Protein AF-A0ABD6EGA9-F1 (afdb_monomer)

Foldseek 3Di:
DDPPDVVVVLVVVLVVLLVVLVVCLVPDPDLVSNLVSLVVQLVSCLVVLVVVSNVVSLVVNVPRPPRDVLVSQLSVCVSVLVLVSNLVSLVVVCVPDDPQVSLQSNLVSCVSVVNLVVSLCSLLPDDAAHDPSSLVSNLVSLVVPPPCSVVVNVVSCVVCVVRHPPPPPVVVPDPPD

Structure (mmCIF, N/CA/C/O backbone):
data_AF-A0ABD6EGA9-F1
#
_entry.id   AF-A0ABD6EGA9-F1
#
loop_
_atom_site.group_PDB
_atom_site.id
_atom_site.type_symbol
_atom_site.label_atom_id
_atom_site.label_alt_id
_atom_site.label_comp_id
_atom_site.label_asym_id
_atom_site.label_entity_id
_atom_site.label_seq_id
_atom_site.pdbx_PDB_ins_code
_atom_site.Cartn_x
_atom_site.Cartn_y
_atom_site.Cartn_z
_atom_site.occupancy
_atom_site.B_iso_or_equiv
_atom_site.auth_seq_id
_atom_site.auth_comp_id
_atom_site.auth_asym_id
_atom_site.auth_atom_id
_atom_site.pdbx_PDB_model_num
ATOM 1 N N . MET A 1 1 ? 28.209 -10.810 22.924 1.00 37.12 1 MET A N 1
ATOM 2 C CA . MET A 1 1 ? 27.156 -11.343 22.036 1.00 37.12 1 MET A CA 1
ATOM 3 C C . MET A 1 1 ? 26.888 -10.266 20.992 1.00 37.12 1 MET A C 1
ATOM 5 O O . MET A 1 1 ? 26.315 -9.242 21.327 1.00 37.12 1 MET A O 1
ATOM 9 N N . GLN A 1 2 ? 27.493 -10.400 19.807 1.00 34.25 2 GLN A N 1
ATOM 10 C CA . GLN A 1 2 ? 27.471 -9.387 18.744 1.00 34.25 2 GLN A CA 1
ATOM 11 C C . GLN A 1 2 ? 26.194 -9.537 17.911 1.00 34.25 2 GLN A C 1
ATOM 13 O O . GLN A 1 2 ? 25.988 -10.569 17.281 1.00 34.25 2 GLN A O 1
ATOM 18 N N . THR A 1 3 ? 25.359 -8.502 17.878 1.00 44.84 3 THR A N 1
ATOM 19 C CA . THR A 1 3 ? 24.273 -8.337 16.903 1.00 44.84 3 THR A CA 1
ATOM 20 C C . THR A 1 3 ? 24.702 -7.291 15.880 1.00 44.84 3 THR A C 1
ATOM 22 O O . THR A 1 3 ? 24.332 -6.126 15.981 1.00 44.84 3 THR A O 1
ATOM 25 N N . VAL A 1 4 ? 25.543 -7.681 14.923 1.00 45.59 4 VAL A N 1
ATOM 26 C CA . VAL A 1 4 ? 25.942 -6.829 13.790 1.00 45.59 4 VAL A CA 1
ATOM 27 C C . VAL A 1 4 ? 26.095 -7.736 12.573 1.00 45.59 4 VAL A C 1
ATOM 29 O O . VAL A 1 4 ? 27.196 -8.179 12.299 1.00 45.59 4 VAL A O 1
ATOM 32 N N . ASN A 1 5 ? 24.998 -8.112 11.907 1.00 49.84 5 ASN A N 1
ATOM 33 C CA . ASN A 1 5 ? 25.065 -8.826 10.615 1.00 49.84 5 ASN A CA 1
ATOM 34 C C . ASN A 1 5 ? 23.793 -8.717 9.745 1.00 49.84 5 ASN A C 1
ATOM 36 O O . A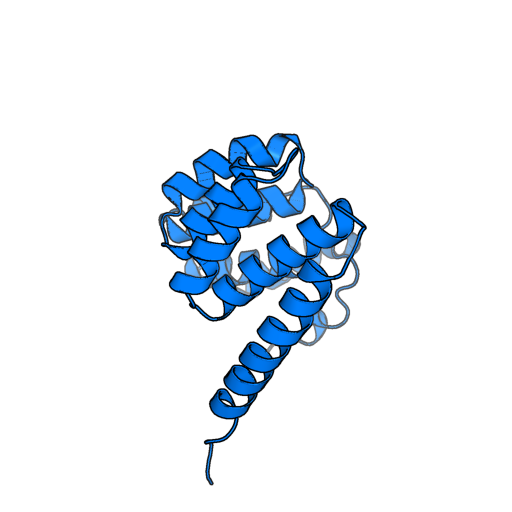SN A 1 5 ? 23.863 -9.038 8.566 1.00 49.84 5 ASN A O 1
ATOM 40 N N . GLY A 1 6 ? 22.656 -8.233 10.268 1.00 48.47 6 GLY A N 1
ATOM 41 C CA . GLY A 1 6 ? 21.411 -8.119 9.485 1.00 48.47 6 GLY A CA 1
ATOM 42 C C . GLY A 1 6 ? 21.472 -7.058 8.380 1.00 48.47 6 GLY A C 1
ATOM 43 O O . GLY A 1 6 ? 21.294 -7.371 7.209 1.00 48.47 6 GLY A O 1
ATOM 44 N N . GLY A 1 7 ? 21.832 -5.817 8.724 1.00 58.75 7 GLY A N 1
ATOM 45 C CA . GLY A 1 7 ? 21.810 -4.716 7.752 1.00 58.75 7 GLY A CA 1
ATOM 46 C C . GLY A 1 7 ? 22.793 -4.886 6.587 1.00 58.75 7 GLY A C 1
ATOM 47 O O . GLY A 1 7 ? 22.482 -4.529 5.458 1.00 58.75 7 GLY A O 1
ATOM 48 N N . HIS A 1 8 ? 23.972 -5.472 6.814 1.00 60.59 8 HIS A N 1
ATOM 49 C CA . HIS A 1 8 ? 24.976 -5.620 5.752 1.00 60.59 8 HIS A CA 1
ATOM 50 C C . HIS A 1 8 ? 24.558 -6.642 4.678 1.00 60.59 8 HIS A C 1
ATOM 52 O O . HIS A 1 8 ? 24.934 -6.496 3.512 1.00 60.59 8 HIS A O 1
ATOM 58 N N . LEU A 1 9 ? 23.776 -7.655 5.062 1.00 66.44 9 LEU A N 1
ATOM 59 C CA . LEU A 1 9 ? 23.248 -8.659 4.144 1.00 66.44 9 LEU A CA 1
ATOM 60 C C . LEU A 1 9 ? 22.100 -8.082 3.302 1.00 66.44 9 LEU A C 1
ATOM 62 O O . LEU A 1 9 ? 22.120 -8.212 2.082 1.00 66.44 9 LEU A O 1
ATOM 66 N N . GLU A 1 10 ? 21.183 -7.338 3.925 1.00 71.31 10 GLU A N 1
ATOM 67 C CA . GLU A 1 10 ? 20.044 -6.704 3.244 1.00 71.31 10 GLU A CA 1
ATOM 68 C C . GLU A 1 10 ? 20.488 -5.698 2.167 1.00 71.31 10 GLU A C 1
ATOM 70 O O . GLU A 1 10 ? 19.971 -5.706 1.049 1.00 71.31 10 GLU A O 1
ATOM 75 N N . TYR A 1 11 ? 21.505 -4.870 2.442 1.00 77.25 11 TYR A N 1
ATOM 76 C CA . TYR A 1 11 ? 22.047 -3.942 1.437 1.00 77.25 11 TYR A CA 1
ATOM 77 C C . TYR A 1 11 ? 22.744 -4.660 0.271 1.00 77.25 11 TYR A C 1
ATOM 79 O O . TYR A 1 11 ? 22.692 -4.187 -0.870 1.00 77.25 11 TYR A O 1
ATOM 87 N N . PHE A 1 12 ? 23.388 -5.799 0.538 1.00 83.75 12 PHE A N 1
ATOM 88 C CA . PHE A 1 12 ? 24.034 -6.610 -0.492 1.00 83.75 12 PHE A CA 1
ATOM 89 C C . PHE A 1 12 ? 23.007 -7.308 -1.397 1.00 83.75 12 PHE A C 1
ATOM 91 O O . PHE A 1 12 ? 23.123 -7.261 -2.627 1.00 83.75 12 PHE A O 1
ATOM 98 N N . GLU A 1 13 ? 21.977 -7.908 -0.803 1.00 88.12 13 GLU A N 1
ATOM 99 C CA . GLU A 1 13 ? 20.862 -8.532 -1.521 1.00 88.12 13 GLU A CA 1
ATOM 100 C C . GLU A 1 13 ? 20.077 -7.503 -2.337 1.00 88.12 13 GLU A C 1
ATOM 102 O O . GLU A 1 13 ? 19.744 -7.761 -3.499 1.00 88.12 13 GLU A O 1
ATOM 107 N N . TYR A 1 14 ? 19.862 -6.306 -1.782 1.00 91.44 14 TYR A N 1
ATOM 108 C CA . TYR A 1 14 ? 19.281 -5.173 -2.495 1.00 91.44 14 TYR A CA 1
ATOM 109 C C . TYR A 1 14 ? 20.099 -4.816 -3.737 1.00 91.44 14 TYR A C 1
ATOM 111 O O . TYR A 1 14 ? 19.573 -4.834 -4.851 1.00 91.44 14 TYR A O 1
ATOM 119 N N . GLY A 1 15 ? 21.396 -4.528 -3.576 1.00 91.06 15 GLY A N 1
ATOM 120 C CA . GLY A 1 15 ? 22.264 -4.153 -4.693 1.00 91.06 15 GLY A CA 1
ATOM 121 C C . GLY A 1 15 ? 22.288 -5.216 -5.793 1.00 91.06 15 GLY A C 1
ATOM 122 O O . GLY A 1 15 ? 22.133 -4.897 -6.975 1.00 91.06 15 GLY A O 1
ATOM 123 N N . THR A 1 16 ? 22.391 -6.485 -5.397 1.00 92.88 16 THR A N 1
ATOM 124 C CA . THR A 1 16 ? 22.378 -7.632 -6.313 1.00 92.88 16 THR A CA 1
ATOM 125 C C . THR A 1 16 ? 21.052 -7.736 -7.069 1.00 92.88 16 THR A C 1
ATOM 127 O O . THR A 1 16 ? 21.048 -7.833 -8.298 1.00 92.88 16 THR A O 1
ATOM 130 N N . SER A 1 17 ? 19.923 -7.638 -6.362 1.00 93.06 17 SER A N 1
ATOM 131 C CA . SER A 1 17 ? 18.582 -7.679 -6.958 1.00 93.06 17 SER A CA 1
ATOM 132 C C . SER A 1 17 ? 18.381 -6.558 -7.975 1.00 93.06 17 SER A C 1
ATOM 134 O O . SER A 1 17 ? 17.920 -6.808 -9.089 1.00 93.06 17 SER A O 1
ATOM 136 N N . MET A 1 18 ? 18.788 -5.331 -7.636 1.00 94.44 18 MET A N 1
ATOM 137 C CA . MET A 1 18 ? 18.668 -4.181 -8.535 1.00 94.44 18 MET A CA 1
ATOM 138 C C . MET A 1 18 ? 19.456 -4.381 -9.832 1.00 94.44 18 MET A C 1
ATOM 140 O O . MET A 1 18 ? 18.946 -4.081 -10.911 1.00 94.44 18 MET A O 1
ATOM 144 N N . ILE A 1 19 ? 20.677 -4.917 -9.748 1.00 95.06 19 ILE A N 1
ATOM 145 C CA . ILE A 1 19 ? 21.511 -5.189 -10.926 1.00 95.06 19 ILE A CA 1
ATOM 146 C C . ILE A 1 19 ? 20.877 -6.276 -11.797 1.00 95.06 19 ILE A C 1
ATOM 148 O O . ILE A 1 19 ? 20.744 -6.089 -13.009 1.00 95.06 19 ILE A O 1
ATOM 152 N N . ILE A 1 20 ? 20.476 -7.399 -11.195 1.00 95.62 20 ILE A N 1
ATOM 153 C CA . ILE A 1 20 ? 19.937 -8.550 -11.927 1.00 95.62 20 ILE A CA 1
ATOM 154 C C . ILE A 1 20 ? 18.630 -8.172 -12.623 1.00 95.62 20 ILE A C 1
ATOM 156 O O . ILE A 1 20 ? 18.527 -8.321 -13.841 1.00 95.62 20 ILE A O 1
ATOM 160 N N . TYR A 1 21 ? 17.651 -7.634 -11.893 1.00 96.00 21 TYR A N 1
ATOM 161 C CA . TYR A 1 21 ? 16.350 -7.309 -12.475 1.00 96.00 21 TYR A CA 1
ATOM 162 C C . TYR A 1 21 ? 16.441 -6.192 -13.512 1.00 96.00 21 TYR A C 1
ATOM 164 O O . TYR A 1 21 ? 15.782 -6.281 -14.548 1.00 96.00 21 TYR A O 1
ATOM 172 N N . ASN A 1 22 ? 17.295 -5.184 -13.303 1.00 94.81 22 ASN A N 1
ATOM 173 C CA . ASN A 1 22 ? 17.485 -4.144 -14.311 1.00 94.81 22 ASN A CA 1
ATOM 174 C C . ASN A 1 22 ? 18.144 -4.702 -15.577 1.00 94.81 22 ASN A C 1
ATOM 176 O O . ASN A 1 22 ? 17.712 -4.374 -16.678 1.00 94.81 22 ASN A O 1
ATOM 180 N N . ARG A 1 23 ? 19.127 -5.603 -15.447 1.00 95.56 23 ARG A N 1
ATOM 181 C CA . ARG A 1 23 ? 19.732 -6.277 -16.603 1.00 95.56 23 ARG A CA 1
ATOM 182 C C . ARG A 1 23 ? 18.723 -7.141 -17.358 1.00 95.56 23 ARG A C 1
ATOM 184 O O . ARG A 1 23 ? 18.735 -7.144 -18.581 1.00 95.56 23 ARG A O 1
ATOM 191 N N . ILE A 1 24 ? 17.841 -7.856 -16.660 1.00 95.56 24 ILE A N 1
ATOM 192 C CA . ILE A 1 24 ? 16.775 -8.633 -17.314 1.00 95.56 24 ILE A CA 1
ATOM 193 C C . ILE A 1 24 ? 15.806 -7.690 -18.042 1.00 95.56 24 ILE A C 1
ATOM 195 O O . ILE A 1 24 ? 15.416 -7.963 -19.177 1.00 95.56 24 ILE A O 1
ATOM 199 N N . ALA A 1 25 ? 15.458 -6.555 -17.431 1.00 92.75 25 ALA A N 1
ATOM 200 C CA . ALA A 1 25 ? 14.570 -5.569 -18.038 1.00 92.75 25 ALA A CA 1
ATOM 201 C C . ALA A 1 25 ? 15.156 -4.953 -19.323 1.00 92.75 25 ALA A C 1
ATOM 203 O O . ALA A 1 25 ? 14.404 -4.681 -20.257 1.00 92.75 25 ALA A O 1
ATOM 204 N N . THR A 1 26 ? 16.477 -4.757 -19.405 1.00 91.81 26 THR A N 1
ATOM 205 C CA . THR A 1 26 ? 17.115 -4.185 -20.604 1.00 91.81 26 THR A CA 1
ATOM 206 C C . THR A 1 26 ? 17.245 -5.173 -21.759 1.00 91.81 26 THR A C 1
ATOM 208 O O . THR A 1 26 ? 17.228 -4.747 -22.909 1.00 91.81 26 THR A O 1
ATOM 211 N N . VAL A 1 27 ? 17.366 -6.476 -21.481 1.00 94.56 27 VAL A N 1
ATOM 212 C CA . VAL A 1 27 ? 17.555 -7.502 -22.527 1.00 94.56 27 VAL A CA 1
ATOM 213 C C . VAL A 1 27 ? 16.265 -8.208 -22.942 1.00 94.56 27 VAL A C 1
ATOM 215 O O . VAL A 1 27 ? 16.261 -8.927 -23.938 1.00 94.56 27 VAL A O 1
ATOM 218 N N . THR A 1 28 ? 15.174 -8.059 -22.185 1.00 93.00 28 THR A N 1
ATOM 219 C CA . THR A 1 28 ? 13.904 -8.703 -22.537 1.00 93.00 28 THR A CA 1
ATOM 220 C C . THR A 1 28 ? 13.219 -7.997 -23.703 1.00 93.00 28 THR A C 1
ATOM 222 O O . THR A 1 28 ? 13.131 -6.770 -23.731 1.00 93.00 28 THR A O 1
ATOM 225 N N . ASN A 1 29 ? 12.670 -8.777 -24.635 1.00 92.19 29 ASN A N 1
ATOM 226 C CA . ASN A 1 29 ? 11.878 -8.277 -25.766 1.00 92.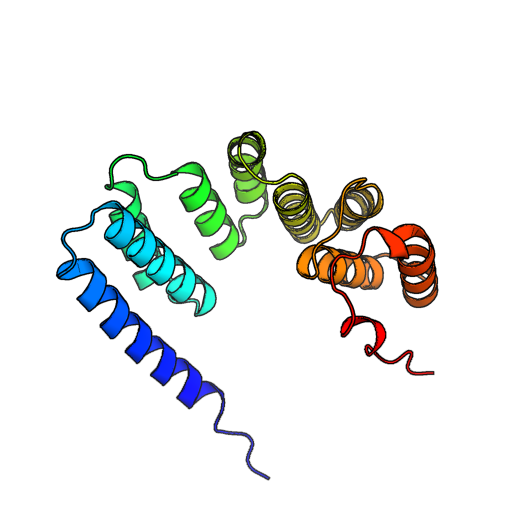19 29 ASN A CA 1
ATOM 227 C C . ASN A 1 29 ? 10.376 -8.189 -25.448 1.00 92.19 29 ASN A C 1
ATOM 229 O O . ASN A 1 29 ? 9.598 -7.708 -26.265 1.00 92.19 29 ASN A O 1
ATOM 233 N N . ASN A 1 30 ? 9.948 -8.681 -24.282 1.00 92.75 30 ASN A N 1
ATOM 234 C CA . ASN A 1 30 ? 8.550 -8.640 -23.870 1.00 92.75 30 ASN A CA 1
ATOM 235 C C . ASN A 1 30 ? 8.273 -7.341 -23.099 1.00 92.75 30 ASN A C 1
ATOM 237 O O . ASN A 1 30 ? 8.689 -7.203 -21.949 1.00 92.75 30 ASN A O 1
ATOM 241 N N . GLU A 1 31 ? 7.546 -6.411 -23.721 1.00 89.06 31 GLU A N 1
ATOM 242 C CA . GLU A 1 31 ? 7.218 -5.100 -23.140 1.00 89.06 31 GLU A CA 1
ATOM 243 C C . GLU A 1 31 ? 6.400 -5.195 -21.843 1.00 89.06 31 GLU A C 1
ATOM 245 O O . GLU A 1 31 ? 6.661 -4.460 -20.888 1.00 89.06 31 GLU A O 1
ATOM 250 N N . HIS A 1 32 ? 5.455 -6.138 -21.747 1.00 89.81 32 HIS A N 1
ATOM 251 C CA . HIS A 1 32 ? 4.687 -6.351 -20.515 1.00 89.81 32 HIS A CA 1
ATOM 252 C C . HIS A 1 32 ? 5.586 -6.834 -19.377 1.00 89.81 32 HIS A C 1
ATOM 254 O O . HIS A 1 32 ? 5.506 -6.331 -18.255 1.00 89.81 32 HIS A O 1
ATOM 260 N N . PHE A 1 33 ? 6.487 -7.773 -19.671 1.00 91.56 33 PHE A N 1
ATOM 261 C CA . PHE A 1 33 ? 7.441 -8.273 -18.686 1.00 91.56 33 PHE A CA 1
ATOM 262 C C . PHE A 1 33 ? 8.458 -7.199 -18.282 1.00 91.56 33 PHE A C 1
ATOM 264 O O . PHE A 1 33 ? 8.753 -7.049 -17.097 1.00 91.56 33 PHE A O 1
ATOM 271 N N . ARG A 1 34 ? 8.937 -6.393 -19.238 1.00 91.94 34 ARG A N 1
ATOM 272 C CA . ARG A 1 34 ? 9.795 -5.233 -18.967 1.00 91.94 34 ARG A CA 1
ATOM 273 C C . ARG A 1 34 ? 9.107 -4.246 -18.027 1.00 91.94 34 ARG A C 1
ATOM 275 O O . ARG A 1 34 ? 9.705 -3.840 -17.035 1.00 91.94 34 ARG A O 1
ATOM 282 N N . THR A 1 35 ? 7.850 -3.910 -18.305 1.00 90.56 35 THR A N 1
ATOM 283 C CA . THR A 1 35 ? 7.040 -3.007 -17.474 1.00 90.56 35 THR A CA 1
ATOM 284 C C . THR A 1 35 ? 6.897 -3.551 -16.054 1.00 90.56 35 THR A C 1
ATOM 286 O O . THR A 1 35 ? 7.161 -2.835 -15.088 1.00 90.56 35 THR A O 1
ATOM 289 N N . ALA A 1 36 ? 6.567 -4.838 -15.909 1.00 92.25 36 ALA A N 1
ATOM 290 C CA . ALA A 1 36 ? 6.463 -5.490 -14.605 1.00 92.25 36 ALA A CA 1
ATOM 291 C C . ALA A 1 36 ? 7.792 -5.462 -13.825 1.00 92.25 36 ALA A C 1
ATOM 293 O O . ALA A 1 36 ? 7.796 -5.173 -12.628 1.00 92.25 36 ALA A O 1
ATOM 294 N N . LEU A 1 37 ? 8.927 -5.694 -14.494 1.00 94.50 37 LEU A N 1
ATOM 295 C CA . LEU A 1 37 ? 10.254 -5.606 -13.875 1.00 94.50 37 LEU A CA 1
ATOM 296 C C . LEU A 1 37 ? 10.600 -4.183 -13.427 1.00 94.50 37 LEU A C 1
ATOM 298 O O . LEU A 1 37 ? 11.175 -4.007 -12.354 1.00 94.50 37 LEU A O 1
ATOM 302 N N . LYS A 1 38 ? 10.232 -3.160 -14.205 1.00 94.12 38 LYS A N 1
ATOM 303 C CA . LYS A 1 38 ? 10.428 -1.759 -13.805 1.00 94.12 38 LYS A CA 1
ATOM 304 C C . LYS A 1 38 ? 9.575 -1.402 -12.587 1.00 94.12 38 LYS A C 1
ATOM 306 O O . LYS A 1 38 ? 10.100 -0.812 -11.646 1.00 94.12 38 LYS A O 1
ATOM 311 N N . PHE A 1 39 ? 8.319 -1.852 -12.531 1.00 94.12 39 PHE A N 1
ATOM 312 C CA . PHE A 1 39 ? 7.486 -1.730 -11.326 1.00 94.12 39 PHE A CA 1
ATOM 313 C C . PHE A 1 39 ? 8.072 -2.472 -10.117 1.00 94.12 39 PHE A C 1
ATOM 315 O O . PHE A 1 39 ? 8.008 -1.961 -8.999 1.00 94.12 39 PHE A O 1
ATOM 322 N N . LEU A 1 40 ? 8.664 -3.653 -10.311 1.00 95.06 40 LEU A N 1
ATOM 323 C CA . LEU A 1 40 ? 9.351 -4.377 -9.240 1.00 95.06 40 LEU A CA 1
ATOM 324 C C . LEU A 1 40 ? 10.543 -3.572 -8.703 1.00 95.06 40 LEU A C 1
ATOM 326 O O . LEU A 1 40 ? 10.638 -3.363 -7.498 1.00 95.06 40 LEU A O 1
ATOM 330 N N . LEU A 1 41 ? 11.412 -3.075 -9.587 1.00 96.31 41 LEU A N 1
ATOM 331 C CA . LEU A 1 41 ? 12.567 -2.243 -9.223 1.00 96.31 41 LEU A CA 1
ATOM 332 C C . LEU A 1 41 ? 12.149 -0.972 -8.476 1.00 96.31 41 LEU A C 1
ATOM 334 O O . LEU A 1 41 ? 12.755 -0.627 -7.463 1.00 96.31 41 LEU A O 1
ATOM 338 N N . PHE A 1 42 ? 11.081 -0.318 -8.938 1.00 96.31 42 PHE A N 1
ATOM 339 C CA . PHE A 1 42 ? 10.465 0.817 -8.256 1.00 96.31 42 PHE A CA 1
ATOM 340 C C . PHE A 1 42 ? 10.048 0.459 -6.823 1.00 96.31 42 PHE A C 1
ATOM 342 O O . PHE A 1 42 ? 10.468 1.122 -5.877 1.00 96.31 42 PHE A O 1
ATOM 349 N N . ARG A 1 43 ? 9.299 -0.636 -6.634 1.00 94.19 43 ARG A N 1
ATOM 350 C CA . ARG A 1 43 ? 8.835 -1.074 -5.305 1.00 94.19 43 ARG A CA 1
ATOM 351 C C . ARG A 1 43 ? 9.978 -1.502 -4.383 1.00 94.19 43 ARG A C 1
ATOM 353 O O . ARG A 1 43 ? 9.920 -1.208 -3.194 1.00 94.19 43 ARG A O 1
ATOM 360 N N . ILE A 1 44 ? 11.016 -2.159 -4.904 1.00 95.00 44 ILE A N 1
ATOM 361 C CA . ILE A 1 44 ? 12.206 -2.510 -4.112 1.00 95.00 44 ILE A CA 1
ATOM 362 C C . ILE A 1 44 ? 12.903 -1.230 -3.630 1.00 95.00 44 ILE A C 1
ATOM 364 O O . ILE A 1 44 ? 13.217 -1.117 -2.447 1.00 95.00 44 ILE A O 1
ATOM 368 N N . ALA A 1 45 ? 13.103 -0.248 -4.516 1.00 95.50 45 ALA A N 1
ATOM 369 C CA . ALA A 1 45 ? 13.706 1.029 -4.141 1.00 95.50 45 ALA A CA 1
ATOM 370 C C . ALA A 1 45 ? 12.886 1.757 -3.061 1.00 95.50 45 ALA A C 1
ATOM 372 O O . ALA A 1 45 ? 13.467 2.272 -2.108 1.00 95.50 45 ALA A O 1
ATOM 373 N N . MET A 1 46 ? 11.550 1.733 -3.162 1.00 94.94 46 MET A N 1
ATOM 374 C CA . MET A 1 46 ? 10.665 2.277 -2.127 1.00 94.94 46 MET A CA 1
ATOM 375 C C . MET A 1 46 ? 10.864 1.598 -0.768 1.00 94.94 46 MET A C 1
ATOM 377 O O . MET A 1 46 ? 11.037 2.287 0.231 1.00 94.94 46 MET A O 1
ATOM 381 N N . VAL A 1 47 ? 10.847 0.259 -0.723 1.00 92.62 47 VAL A N 1
ATOM 382 C CA . VAL A 1 47 ? 10.993 -0.510 0.529 1.00 92.62 47 VAL A CA 1
ATOM 383 C C . VAL A 1 47 ? 12.338 -0.231 1.201 1.00 92.62 47 VAL A C 1
ATOM 385 O O . VAL A 1 47 ? 12.404 -0.132 2.421 1.00 92.62 47 VAL A O 1
ATOM 388 N N . MET A 1 48 ? 13.393 -0.046 0.408 1.00 93.75 48 MET A N 1
ATOM 389 C CA . MET A 1 48 ? 14.734 0.259 0.912 1.00 93.75 48 MET A CA 1
ATOM 390 C C . MET A 1 48 ? 14.957 1.742 1.241 1.00 93.75 48 MET A C 1
ATOM 392 O O . MET A 1 48 ? 16.043 2.101 1.691 1.00 93.75 48 MET A O 1
ATOM 396 N N . GLY A 1 49 ? 13.981 2.621 0.991 1.00 92.44 49 GLY A N 1
ATOM 397 C CA . GLY A 1 49 ? 14.147 4.059 1.217 1.00 92.44 49 GLY A CA 1
ATOM 398 C C . GLY A 1 49 ? 15.057 4.768 0.199 1.00 92.44 49 GLY A C 1
ATOM 399 O O . GLY A 1 49 ? 15.476 5.898 0.441 1.00 92.44 49 GLY A O 1
ATOM 400 N N . ASP A 1 50 ? 15.386 4.143 -0.939 1.00 95.00 50 ASP A N 1
ATOM 401 C CA . ASP A 1 50 ? 16.268 4.717 -1.968 1.00 95.00 50 ASP A CA 1
ATOM 402 C C . ASP A 1 50 ? 15.478 5.660 -2.889 1.00 95.00 50 ASP A C 1
ATOM 404 O O . ASP A 1 50 ? 15.050 5.293 -3.989 1.00 95.00 50 ASP A O 1
ATOM 408 N N . SER A 1 51 ? 15.282 6.898 -2.426 1.00 95.00 51 SER A N 1
ATOM 409 C CA . SER A 1 51 ? 14.480 7.912 -3.123 1.00 95.00 51 SER A CA 1
ATOM 410 C C . SER A 1 51 ? 14.973 8.201 -4.542 1.00 95.00 51 SER A C 1
ATOM 412 O O . SER A 1 51 ? 14.169 8.341 -5.461 1.00 95.00 51 SER A O 1
ATOM 414 N N . ARG A 1 52 ? 16.294 8.213 -4.761 1.00 96.00 52 ARG A N 1
ATOM 415 C CA . ARG A 1 52 ? 16.887 8.497 -6.077 1.00 96.00 52 ARG A CA 1
ATOM 416 C C . ARG A 1 52 ? 16.514 7.433 -7.099 1.00 96.00 52 ARG A C 1
ATOM 418 O O . ARG A 1 52 ? 16.105 7.764 -8.211 1.00 96.00 52 ARG A O 1
ATOM 425 N N . LYS A 1 53 ? 16.668 6.153 -6.740 1.00 95.44 53 LYS A N 1
ATOM 426 C CA . LYS A 1 53 ? 16.302 5.056 -7.645 1.00 95.44 53 LYS A CA 1
ATOM 427 C C . LYS A 1 53 ? 14.795 4.953 -7.815 1.00 95.44 53 LYS A C 1
ATOM 429 O O . LYS A 1 53 ? 14.341 4.727 -8.932 1.00 95.44 53 LYS A O 1
ATOM 434 N N . MET A 1 54 ? 14.033 5.166 -6.747 1.00 95.88 54 MET A N 1
ATOM 435 C CA . MET A 1 54 ? 12.578 5.220 -6.817 1.00 95.88 54 MET A CA 1
ATOM 436 C C . MET A 1 54 ? 12.114 6.266 -7.844 1.00 95.88 54 MET A C 1
ATOM 438 O O . MET A 1 54 ? 11.382 5.917 -8.766 1.00 95.88 54 MET A O 1
ATOM 442 N N . GLU A 1 55 ? 12.577 7.515 -7.747 1.00 96.31 55 GLU A N 1
ATOM 443 C CA . GLU A 1 55 ? 12.217 8.582 -8.692 1.00 96.31 55 GLU A CA 1
ATOM 444 C C . GLU A 1 55 ? 12.648 8.270 -10.129 1.00 96.31 55 GLU A C 1
ATOM 446 O O . GLU A 1 55 ? 11.930 8.578 -11.082 1.00 96.31 55 GLU A O 1
ATOM 451 N N . HIS A 1 56 ? 13.824 7.661 -10.297 1.00 96.00 56 HIS A N 1
ATOM 452 C CA . HIS A 1 56 ? 14.303 7.227 -11.604 1.00 96.00 56 HIS A CA 1
ATOM 453 C C . HIS A 1 56 ? 13.354 6.201 -12.236 1.00 96.00 56 HIS A C 1
ATOM 455 O O . HIS A 1 56 ? 12.900 6.415 -13.361 1.00 96.00 56 HIS A O 1
ATOM 461 N N . PHE A 1 57 ? 12.994 5.136 -11.513 1.00 95.69 57 PHE A N 1
ATOM 462 C CA . PHE A 1 57 ? 12.077 4.125 -12.041 1.00 95.69 57 PHE A CA 1
ATOM 463 C C . PHE A 1 57 ? 10.655 4.653 -12.207 1.00 95.69 57 PHE A C 1
ATOM 465 O O . PHE A 1 57 ? 10.010 4.297 -13.185 1.00 95.69 57 PHE A O 1
ATOM 472 N N . ALA A 1 58 ? 10.178 5.538 -11.328 1.00 95.56 58 ALA A N 1
ATOM 473 C CA . ALA A 1 58 ? 8.885 6.196 -11.505 1.00 95.56 58 ALA A CA 1
ATOM 474 C C . ALA A 1 58 ? 8.821 6.928 -12.854 1.00 95.56 58 ALA A C 1
ATOM 476 O O . ALA A 1 58 ? 7.886 6.721 -13.621 1.00 95.56 58 ALA A O 1
ATOM 477 N N . LYS A 1 59 ? 9.861 7.706 -13.191 1.00 95.25 59 LYS A N 1
ATOM 478 C CA . LYS A 1 59 ? 9.962 8.397 -14.486 1.00 95.25 59 LYS A CA 1
ATOM 479 C C . LYS A 1 59 ? 9.997 7.423 -15.658 1.00 95.25 59 LYS A C 1
ATOM 481 O O . LYS A 1 59 ? 9.295 7.645 -16.636 1.00 95.25 59 LYS A O 1
ATOM 486 N N . GLU A 1 60 ? 10.788 6.353 -15.569 1.00 93.81 60 GLU A N 1
ATOM 487 C CA . GLU A 1 60 ? 10.842 5.344 -16.632 1.00 93.81 60 GLU A CA 1
ATOM 488 C C . GLU A 1 60 ? 9.482 4.679 -16.856 1.00 93.81 60 GLU A C 1
ATOM 490 O O . GLU A 1 60 ? 9.051 4.559 -17.998 1.00 93.81 60 GLU A O 1
ATOM 495 N N . ILE A 1 61 ? 8.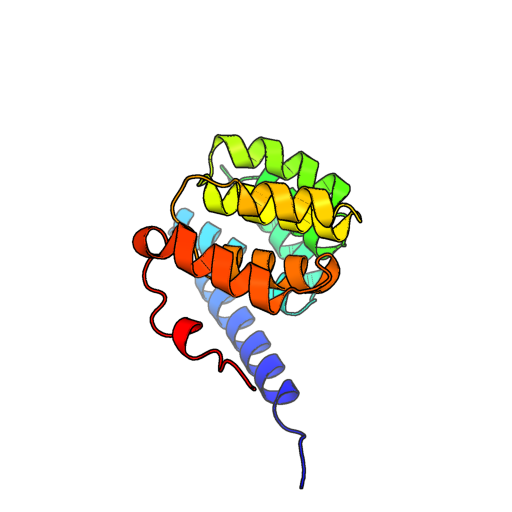790 4.287 -15.782 1.00 93.75 61 ILE A N 1
ATOM 496 C CA . ILE A 1 61 ? 7.468 3.659 -15.862 1.00 93.75 61 ILE A CA 1
ATOM 497 C C . ILE A 1 61 ? 6.449 4.638 -16.441 1.00 93.75 61 ILE A C 1
ATOM 499 O O . ILE A 1 61 ? 5.655 4.241 -17.288 1.00 93.75 61 ILE A O 1
ATOM 503 N N . SER A 1 62 ? 6.477 5.909 -16.031 1.00 92.12 62 SER A N 1
ATOM 504 C CA . SER A 1 62 ? 5.528 6.912 -16.517 1.00 92.12 62 SER A CA 1
ATOM 505 C C . SER A 1 62 ? 5.631 7.184 -18.020 1.00 92.12 62 SER A C 1
ATOM 507 O O . SER A 1 62 ? 4.684 7.714 -18.596 1.00 92.12 62 SER A O 1
ATOM 509 N N . LEU A 1 63 ? 6.754 6.838 -18.653 1.00 90.81 63 LEU A N 1
ATOM 510 C CA . LEU A 1 63 ? 6.948 6.945 -20.100 1.00 90.81 63 LEU A CA 1
ATOM 511 C C . LEU A 1 63 ? 6.443 5.708 -20.864 1.00 90.81 63 LEU A C 1
ATOM 513 O O . LEU A 1 63 ? 6.399 5.734 -22.094 1.00 90.81 63 LEU A O 1
ATOM 517 N N . LEU A 1 64 ? 6.077 4.625 -20.170 1.00 88.00 64 LEU A N 1
ATOM 518 C CA . LEU A 1 64 ? 5.623 3.389 -20.802 1.00 88.00 64 LEU A CA 1
ATOM 519 C C . LEU A 1 64 ? 4.139 3.473 -21.202 1.00 88.00 64 LEU A C 1
ATOM 521 O O . LEU A 1 64 ? 3.303 3.931 -20.417 1.00 88.00 64 LEU A O 1
ATOM 525 N N . PRO A 1 65 ? 3.761 2.977 -22.394 1.00 82.50 65 PRO A N 1
ATOM 526 C CA . PRO A 1 65 ? 2.361 2.910 -22.801 1.00 82.50 65 PRO A CA 1
ATOM 527 C C . PRO A 1 65 ? 1.526 2.058 -21.835 1.00 82.50 65 PRO A C 1
ATOM 529 O O . PRO A 1 65 ? 1.887 0.926 -21.520 1.00 82.50 65 PRO A O 1
ATOM 532 N N . GLY A 1 66 ? 0.384 2.587 -21.387 1.00 79.38 66 GLY A N 1
ATOM 533 C CA . GLY A 1 66 ? -0.535 1.867 -20.497 1.00 79.38 66 GLY A CA 1
ATOM 534 C C . GLY A 1 66 ? -0.107 1.816 -19.026 1.00 79.38 66 GLY A C 1
ATOM 535 O O . GLY A 1 66 ? -0.724 1.096 -18.244 1.00 79.38 66 GLY A O 1
ATOM 536 N N . SER A 1 67 ? 0.919 2.575 -18.630 1.00 83.56 67 SER A N 1
ATOM 537 C CA . SER A 1 67 ? 1.303 2.732 -17.226 1.00 83.56 67 SER A CA 1
ATOM 538 C C . SER A 1 67 ? 0.165 3.343 -16.398 1.00 83.56 67 SER A C 1
ATOM 540 O O . SER A 1 67 ? -0.396 4.376 -16.779 1.00 83.56 67 SER A O 1
ATOM 542 N N . ASP A 1 68 ? -0.126 2.764 -15.235 1.00 87.81 68 ASP A N 1
ATOM 543 C CA . ASP A 1 68 ? -1.099 3.323 -14.296 1.00 87.81 68 ASP A CA 1
ATOM 544 C C . ASP A 1 68 ? -0.473 4.479 -13.495 1.00 87.81 68 ASP A C 1
ATOM 546 O O . ASP A 1 68 ? 0.198 4.279 -12.480 1.00 87.81 68 ASP A O 1
ATOM 550 N N . GLN A 1 69 ? -0.684 5.706 -13.973 1.00 90.12 69 GLN A N 1
ATOM 551 C CA . GLN A 1 69 ? -0.154 6.919 -13.341 1.00 90.12 69 GLN A CA 1
ATOM 552 C C . GLN A 1 69 ? -0.749 7.173 -11.953 1.00 90.12 69 GLN A C 1
ATOM 554 O O . GLN A 1 69 ? -0.072 7.741 -11.093 1.00 90.12 69 GLN A O 1
ATOM 559 N N . ASN A 1 70 ? -1.990 6.739 -11.711 1.00 90.81 70 ASN A N 1
ATOM 560 C CA . ASN A 1 70 ? -2.615 6.883 -10.400 1.00 90.81 70 ASN A CA 1
ATOM 561 C C . ASN A 1 70 ? -1.939 5.957 -9.393 1.00 90.81 70 ASN A C 1
ATOM 563 O O . ASN A 1 70 ? -1.635 6.396 -8.287 1.00 90.81 70 ASN A O 1
ATOM 567 N N . LEU A 1 71 ? -1.620 4.719 -9.787 1.00 91.06 71 LEU A N 1
ATOM 568 C CA . LEU A 1 71 ? -0.858 3.794 -8.947 1.00 91.06 71 LEU A CA 1
ATOM 569 C C . LEU A 1 71 ? 0.543 4.324 -8.619 1.00 91.06 71 LEU A C 1
ATOM 571 O O . LEU A 1 71 ? 0.962 4.258 -7.463 1.00 91.06 71 LEU A O 1
ATOM 575 N N . ILE A 1 72 ? 1.260 4.867 -9.607 1.00 93.75 72 ILE A N 1
ATOM 576 C CA . ILE A 1 72 ? 2.593 5.453 -9.387 1.00 93.75 72 ILE A CA 1
ATOM 577 C C . ILE A 1 72 ? 2.491 6.627 -8.409 1.00 93.75 72 ILE A C 1
ATOM 579 O O . ILE A 1 72 ? 3.233 6.672 -7.430 1.00 93.75 72 ILE A O 1
ATOM 583 N N . SER A 1 73 ? 1.538 7.537 -8.630 1.00 94.94 73 SER A N 1
ATOM 584 C CA . SER A 1 73 ? 1.337 8.720 -7.783 1.00 94.94 73 SER A CA 1
ATOM 585 C C . SER A 1 73 ? 0.921 8.343 -6.360 1.00 94.94 73 SER A C 1
ATOM 587 O O . SER A 1 73 ? 1.477 8.869 -5.403 1.00 94.94 73 SER A O 1
ATOM 589 N N . PHE A 1 74 ? 0.023 7.366 -6.202 1.00 94.69 74 PHE A N 1
ATOM 590 C CA . PHE A 1 74 ? -0.345 6.805 -4.901 1.00 94.69 74 PHE A CA 1
ATOM 591 C C . PHE A 1 74 ? 0.882 6.290 -4.139 1.00 94.69 74 PHE A C 1
ATOM 593 O O . PHE A 1 74 ? 1.106 6.670 -2.990 1.00 94.69 74 PHE A O 1
ATOM 600 N N . LEU A 1 75 ? 1.696 5.451 -4.784 1.00 94.62 75 LEU A N 1
ATOM 601 C CA . LEU A 1 75 ? 2.886 4.862 -4.172 1.00 94.62 75 LEU A CA 1
ATOM 602 C C . LEU A 1 75 ? 3.927 5.933 -3.812 1.00 94.62 75 LEU A C 1
ATOM 604 O O . LEU A 1 75 ? 4.466 5.909 -2.707 1.00 94.62 75 LEU A O 1
ATOM 608 N N . MET A 1 76 ? 4.150 6.912 -4.690 1.00 95.94 76 MET A N 1
ATOM 609 C CA . MET A 1 76 ? 5.019 8.060 -4.416 1.00 95.94 76 MET A CA 1
ATOM 610 C C . MET A 1 76 ? 4.525 8.875 -3.212 1.00 95.94 76 MET A C 1
ATOM 612 O O . MET A 1 76 ? 5.309 9.190 -2.317 1.00 95.94 76 MET A O 1
ATOM 616 N N . SER A 1 77 ? 3.227 9.175 -3.140 1.00 96.19 77 SER A N 1
ATOM 617 C CA . SER A 1 77 ? 2.644 9.913 -2.015 1.00 96.19 77 SER A CA 1
ATOM 618 C C . SER A 1 77 ? 2.801 9.156 -0.695 1.00 96.19 77 SER A C 1
ATOM 620 O O . SER A 1 77 ? 3.176 9.767 0.305 1.00 96.19 77 SER A O 1
ATOM 622 N N . VAL A 1 78 ? 2.618 7.829 -0.691 1.00 95.19 78 VAL A N 1
ATOM 623 C CA . VAL A 1 78 ? 2.888 6.984 0.487 1.00 95.19 78 VAL A CA 1
ATOM 624 C C . VAL A 1 78 ? 4.360 7.050 0.897 1.00 95.19 78 VAL A C 1
ATOM 626 O O . VAL A 1 78 ? 4.650 7.236 2.076 1.00 95.19 78 VAL A O 1
ATOM 629 N N . PHE A 1 7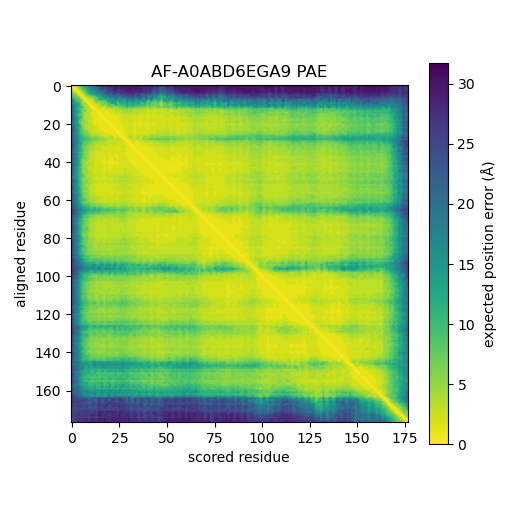9 ? 5.292 6.946 -0.054 1.00 95.31 79 PHE A N 1
ATOM 630 C CA . PHE A 1 79 ? 6.729 7.011 0.235 1.00 95.31 79 PHE A CA 1
ATOM 631 C C . PHE A 1 79 ? 7.140 8.334 0.889 1.00 95.31 79 PHE A C 1
ATOM 633 O O . PHE A 1 79 ? 7.937 8.350 1.823 1.00 95.31 79 PHE A O 1
ATOM 640 N N . HIS A 1 80 ? 6.569 9.446 0.429 1.00 95.19 80 HIS A N 1
ATOM 641 C CA . HIS A 1 80 ? 6.828 10.768 0.998 1.00 95.19 80 HIS A CA 1
ATOM 642 C C . HIS A 1 80 ? 6.019 11.065 2.272 1.00 95.19 80 HIS A C 1
ATOM 644 O O . HIS A 1 80 ? 6.130 12.161 2.817 1.00 95.19 80 HIS A O 1
ATOM 650 N N . GLY A 1 81 ? 5.198 10.122 2.746 1.00 94.44 81 GLY A N 1
ATOM 651 C CA . GLY A 1 81 ? 4.338 10.309 3.916 1.00 94.44 81 GLY A CA 1
ATOM 652 C C . GLY A 1 81 ? 3.164 11.267 3.685 1.00 94.44 81 GLY A C 1
ATOM 653 O O . GLY A 1 81 ? 2.538 11.714 4.643 1.00 94.44 81 GLY A O 1
ATOM 654 N N . ASN A 1 82 ? 2.839 11.594 2.432 1.00 96.25 82 ASN A N 1
ATOM 655 C CA . ASN A 1 82 ? 1.690 12.424 2.079 1.00 96.25 82 ASN A CA 1
ATOM 656 C C . ASN A 1 82 ? 0.428 11.560 1.927 1.00 96.25 82 ASN A C 1
ATOM 658 O O . ASN A 1 82 ? -0.062 11.308 0.823 1.00 96.25 82 ASN A O 1
ATOM 662 N N . PHE A 1 83 ? -0.101 11.089 3.055 1.00 95.50 83 PHE A N 1
ATOM 663 C CA . PHE A 1 83 ? -1.247 10.178 3.072 1.00 95.50 83 PHE A CA 1
ATOM 664 C C . PHE A 1 83 ? -2.562 10.835 2.629 1.00 95.50 83 PHE A C 1
ATOM 666 O O . PHE A 1 83 ? -3.439 10.141 2.120 1.00 95.50 83 PHE A O 1
ATOM 673 N N . SER A 1 84 ? -2.698 12.159 2.745 1.00 93.94 84 SER A N 1
ATOM 674 C CA . SER A 1 84 ? -3.832 12.910 2.182 1.00 93.94 84 SER A CA 1
ATOM 675 C C . SER A 1 84 ? -3.888 12.796 0.658 1.00 93.94 84 SER A C 1
ATOM 677 O O . SER A 1 84 ? -4.912 12.398 0.110 1.00 93.94 84 SER A O 1
ATOM 679 N N . SER A 1 85 ? -2.773 13.066 -0.029 1.00 94.81 85 SER A N 1
ATOM 680 C CA . SER A 1 85 ? -2.687 12.895 -1.488 1.00 94.81 85 SER A CA 1
ATOM 681 C C . SER A 1 85 ? -2.802 11.424 -1.895 1.00 94.81 85 SER A C 1
ATOM 683 O O . SER A 1 85 ? -3.451 11.105 -2.892 1.00 94.81 85 SER A O 1
ATOM 685 N N . ALA A 1 86 ? -2.219 10.509 -1.115 1.00 95.31 86 ALA A N 1
ATOM 686 C CA . ALA A 1 86 ? -2.354 9.079 -1.372 1.00 95.31 86 ALA A CA 1
ATOM 687 C C . ALA A 1 86 ? -3.832 8.644 -1.365 1.00 95.31 86 ALA A C 1
ATOM 689 O O . ALA A 1 86 ? -4.266 7.925 -2.264 1.00 95.31 86 ALA A O 1
ATOM 690 N N . GLU A 1 87 ? -4.629 9.118 -0.405 1.00 92.38 87 GLU A N 1
ATOM 691 C CA . GLU A 1 87 ? -6.060 8.810 -0.334 1.00 92.38 87 GLU A CA 1
ATOM 692 C C . GLU A 1 87 ? -6.838 9.325 -1.560 1.00 92.38 87 GLU A C 1
ATOM 694 O O . GLU A 1 87 ? -7.758 8.653 -2.027 1.00 92.38 87 GLU A O 1
ATOM 699 N N . GLU A 1 88 ? -6.464 10.476 -2.126 1.00 92.12 88 GLU A N 1
ATOM 700 C CA . GLU A 1 88 ? -7.073 10.999 -3.357 1.00 92.12 88 GLU A CA 1
ATOM 701 C C . GLU A 1 88 ? -6.799 10.095 -4.561 1.00 92.12 88 GLU A C 1
ATOM 703 O O . GLU A 1 88 ? -7.741 9.681 -5.238 1.00 92.12 88 GLU A O 1
ATOM 708 N N . HIS A 1 89 ? -5.538 9.712 -4.785 1.00 92.31 89 HIS A N 1
ATOM 709 C CA . HIS A 1 89 ? -5.180 8.787 -5.866 1.00 92.31 89 HIS A CA 1
ATOM 710 C C . HIS A 1 89 ? -5.818 7.408 -5.684 1.00 92.31 89 HIS A C 1
ATOM 712 O O . HIS A 1 89 ? -6.208 6.761 -6.657 1.00 92.31 89 HIS A O 1
ATOM 718 N N . LEU A 1 90 ? -5.975 6.962 -4.436 1.00 90.69 90 LEU A N 1
ATOM 719 C CA . LEU A 1 90 ? -6.576 5.672 -4.133 1.00 90.69 90 LEU A CA 1
ATOM 720 C C . LEU A 1 90 ? -8.048 5.598 -4.557 1.00 90.69 90 LEU A C 1
ATOM 72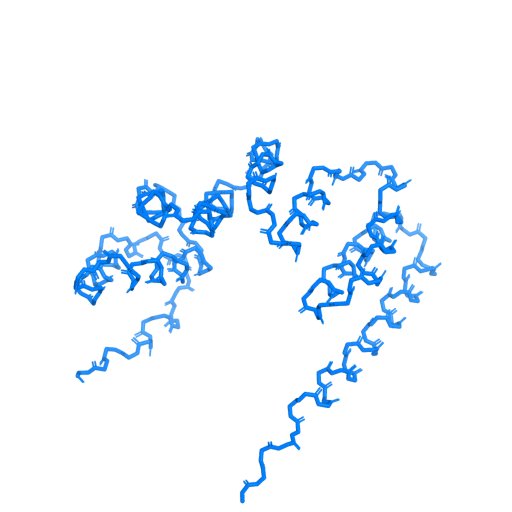2 O O . LEU A 1 90 ? -8.486 4.521 -4.944 1.00 90.69 90 LEU A O 1
ATOM 726 N N . LYS A 1 91 ? -8.800 6.707 -4.564 1.00 88.81 91 LYS A N 1
ATOM 727 C CA . LYS A 1 91 ? -10.194 6.727 -5.058 1.00 88.81 91 LYS A CA 1
ATOM 728 C C . LYS A 1 91 ? -10.286 6.328 -6.534 1.00 88.81 91 LYS A C 1
ATOM 730 O O . LYS A 1 91 ? -11.173 5.566 -6.907 1.00 88.81 91 LYS A O 1
ATOM 735 N N . GLU A 1 92 ? -9.335 6.783 -7.345 1.00 86.81 92 GLU A N 1
ATOM 736 C CA . GLU A 1 92 ? -9.257 6.476 -8.780 1.00 86.81 92 GLU A CA 1
ATOM 737 C C . GLU A 1 92 ? -8.826 5.025 -9.049 1.00 86.81 92 GLU A C 1
ATOM 739 O O . GLU A 1 92 ? -9.296 4.380 -9.993 1.00 86.81 92 GLU A O 1
ATOM 744 N N . ILE A 1 93 ? -7.942 4.491 -8.198 1.00 86.56 93 ILE A N 1
ATOM 745 C CA . ILE A 1 93 ? -7.498 3.089 -8.246 1.00 86.56 93 ILE A CA 1
ATOM 746 C C . ILE A 1 93 ? -8.613 2.162 -7.743 1.00 86.56 93 ILE A C 1
ATOM 748 O O . ILE A 1 93 ? -8.811 1.065 -8.273 1.00 86.56 93 ILE A O 1
ATOM 752 N N . ALA A 1 94 ? -9.379 2.607 -6.744 1.00 81.81 94 ALA A N 1
ATOM 753 C CA . ALA A 1 94 ? -10.365 1.788 -6.057 1.00 81.81 94 ALA A CA 1
ATOM 754 C C . ALA A 1 94 ? -11.497 1.303 -6.968 1.00 81.81 94 ALA A C 1
ATOM 756 O O . ALA A 1 94 ? -12.034 0.221 -6.749 1.00 81.81 94 ALA A O 1
ATOM 757 N N . ALA A 1 95 ? -11.806 2.053 -8.029 1.00 77.94 95 ALA A N 1
ATOM 758 C CA . ALA A 1 95 ? -12.779 1.656 -9.044 1.00 77.94 95 ALA A CA 1
ATOM 759 C C . ALA A 1 95 ? -12.371 0.397 -9.841 1.00 77.94 95 ALA A C 1
ATOM 761 O O . ALA A 1 95 ? -13.205 -0.186 -10.529 1.00 77.94 95 ALA A O 1
ATOM 762 N N . ARG A 1 96 ? -11.094 -0.007 -9.78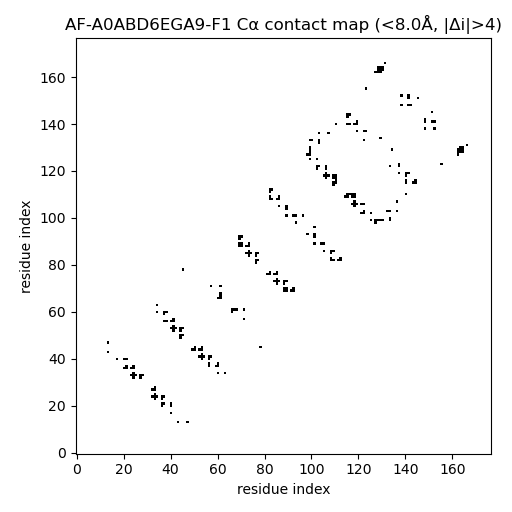3 1.00 79.38 96 ARG A N 1
ATOM 763 C CA . ARG A 1 96 ? -10.508 -1.073 -10.617 1.00 79.38 96 ARG A CA 1
ATOM 764 C C . ARG A 1 96 ? -9.890 -2.212 -9.803 1.00 79.38 96 ARG A C 1
ATOM 766 O O . ARG A 1 96 ? -9.633 -3.277 -10.353 1.00 79.38 96 ARG A O 1
ATOM 773 N N . GLY A 1 97 ? -9.596 -1.968 -8.526 1.00 73.25 97 GLY A N 1
ATOM 774 C CA . GLY A 1 97 ? -8.915 -2.916 -7.644 1.00 73.25 97 GLY A CA 1
ATOM 775 C C . GLY A 1 97 ? -9.856 -3.821 -6.847 1.00 73.25 97 GLY A C 1
ATOM 776 O O . GLY A 1 97 ? -11.064 -3.605 -6.777 1.00 73.25 97 GLY A O 1
ATOM 777 N N . ASP A 1 98 ? -9.264 -4.808 -6.182 1.00 82.31 98 ASP A N 1
ATOM 778 C CA . ASP A 1 98 ? -9.959 -5.656 -5.218 1.00 82.31 98 ASP A CA 1
ATOM 779 C C . ASP A 1 98 ? -10.453 -4.850 -3.996 1.00 82.31 98 ASP A C 1
ATOM 781 O O . ASP A 1 98 ? -9.746 -3.994 -3.449 1.00 82.31 98 ASP A O 1
ATOM 785 N N . LYS A 1 99 ? -11.683 -5.148 -3.552 1.00 84.75 99 LYS A N 1
ATOM 786 C CA . LYS A 1 99 ? -12.386 -4.385 -2.512 1.00 84.75 99 LYS A CA 1
ATOM 787 C C . LYS A 1 99 ? -11.601 -4.387 -1.196 1.00 84.75 99 LYS A C 1
ATOM 789 O O . LYS A 1 99 ? -11.425 -3.313 -0.630 1.00 84.75 99 LYS A O 1
ATOM 794 N N . ILE A 1 100 ? -11.092 -5.537 -0.725 1.00 87.44 100 ILE A N 1
ATOM 795 C CA . ILE A 1 100 ? -10.365 -5.594 0.562 1.00 87.44 100 ILE A CA 1
ATOM 796 C C . ILE A 1 100 ? -9.027 -4.860 0.486 1.00 87.44 100 ILE A C 1
ATOM 798 O O . ILE A 1 100 ? -8.675 -4.126 1.407 1.00 87.44 100 ILE A O 1
ATOM 802 N N . THR A 1 101 ? -8.306 -4.981 -0.626 1.00 88.19 101 THR A N 1
ATOM 803 C CA . THR A 1 101 ? -7.040 -4.266 -0.836 1.00 88.19 101 THR A CA 1
ATOM 804 C C . THR A 1 101 ? -7.244 -2.751 -0.766 1.00 88.19 101 THR A C 1
ATOM 806 O O . THR A 1 101 ? -6.521 -2.052 -0.052 1.00 88.19 101 THR A O 1
ATOM 809 N N . ASN A 1 102 ? -8.281 -2.244 -1.434 1.00 89.94 102 ASN A N 1
ATOM 810 C CA . ASN A 1 102 ? -8.615 -0.821 -1.432 1.00 89.94 102 ASN A CA 1
ATOM 811 C C . ASN A 1 102 ? -9.105 -0.340 -0.061 1.00 89.94 102 ASN A C 1
ATOM 813 O O . ASN A 1 102 ? -8.676 0.717 0.408 1.00 89.94 102 ASN A O 1
ATOM 817 N N . THR A 1 103 ? -9.962 -1.118 0.609 1.00 93.31 103 THR A N 1
ATOM 818 C CA . THR A 1 103 ? -10.429 -0.819 1.970 1.00 93.31 103 THR A CA 1
ATOM 819 C C . THR A 1 103 ? -9.254 -0.749 2.943 1.00 93.31 103 THR A C 1
ATOM 821 O O . THR A 1 103 ? -9.151 0.213 3.702 1.00 93.31 103 THR A O 1
ATOM 824 N N . ASN A 1 104 ? -8.330 -1.710 2.879 1.00 94.38 104 ASN A N 1
ATOM 825 C CA . ASN A 1 104 ? -7.148 -1.739 3.730 1.00 94.38 104 ASN A CA 1
ATOM 826 C C . ASN A 1 104 ? -6.225 -0.540 3.487 1.00 94.38 104 ASN A C 1
ATOM 828 O O . ASN A 1 104 ? -5.864 0.155 4.433 1.00 94.38 104 ASN A O 1
ATOM 832 N N . ASN A 1 105 ? -5.891 -0.245 2.230 1.00 94.06 105 ASN A N 1
ATOM 833 C CA . ASN A 1 105 ? -5.044 0.903 1.900 1.00 94.06 105 ASN A CA 1
ATOM 834 C C . ASN A 1 105 ? -5.692 2.231 2.327 1.00 94.06 105 ASN A C 1
ATOM 836 O O . ASN A 1 105 ? -5.005 3.119 2.831 1.00 94.06 105 ASN A O 1
ATOM 840 N N . THR A 1 106 ? -7.019 2.345 2.197 1.00 94.62 106 THR A N 1
ATOM 841 C CA . THR A 1 106 ? -7.774 3.521 2.652 1.00 94.62 106 THR A CA 1
ATOM 842 C C . THR A 1 106 ? -7.701 3.657 4.168 1.00 94.62 106 THR A C 1
ATOM 844 O O . THR A 1 106 ? -7.433 4.743 4.676 1.00 94.62 106 THR A O 1
ATOM 847 N N . ALA A 1 107 ? -7.909 2.562 4.902 1.00 95.62 107 ALA A N 1
ATOM 848 C CA . ALA A 1 107 ? -7.822 2.556 6.357 1.00 95.62 107 ALA A CA 1
ATOM 849 C C . ALA A 1 107 ? -6.422 2.958 6.837 1.00 95.62 107 ALA A C 1
ATOM 851 O O . ALA A 1 107 ? -6.300 3.803 7.719 1.00 95.62 107 ALA A O 1
ATOM 852 N N . VAL A 1 108 ? -5.367 2.441 6.203 1.00 95.31 108 VAL A N 1
ATOM 853 C CA . VAL A 1 108 ? -3.984 2.832 6.508 1.00 95.31 108 VAL A CA 1
ATOM 854 C C . VAL A 1 108 ? -3.764 4.328 6.265 1.00 95.31 108 VAL A C 1
ATOM 856 O O . VAL A 1 108 ? -3.260 5.009 7.156 1.00 95.31 108 VAL A O 1
ATOM 859 N N . CYS A 1 109 ? -4.195 4.875 5.122 1.00 95.50 109 CYS A N 1
ATOM 860 C CA . CYS A 1 109 ? -4.072 6.315 4.856 1.00 95.50 109 CYS A CA 1
ATOM 861 C C . CYS A 1 109 ? -4.826 7.151 5.902 1.00 95.50 109 CYS A C 1
ATOM 863 O O . CYS A 1 109 ? -4.271 8.102 6.451 1.00 95.50 109 CYS A O 1
ATOM 865 N N . LYS A 1 110 ? -6.059 6.759 6.248 1.00 94.81 110 LYS A N 1
ATOM 866 C CA . LYS A 1 110 ? -6.853 7.426 7.292 1.00 94.81 110 LYS A CA 1
ATOM 867 C C . LYS A 1 110 ? -6.171 7.389 8.653 1.00 94.81 110 LYS A C 1
ATOM 869 O O . LYS A 1 110 ? -6.158 8.406 9.339 1.00 94.81 110 LYS A O 1
ATOM 874 N N . MET A 1 111 ? -5.595 6.248 9.030 1.00 95.56 111 MET A N 1
ATOM 875 C CA . MET A 1 111 ? -4.855 6.096 10.281 1.00 95.56 111 MET A CA 1
ATOM 876 C C . MET A 1 111 ? -3.677 7.075 10.336 1.00 95.56 111 MET A C 1
ATOM 878 O O . MET A 1 111 ? -3.557 7.820 11.305 1.00 95.56 111 MET A O 1
ATOM 882 N N . TYR A 1 112 ? -2.850 7.121 9.287 1.00 94.50 112 TYR A N 1
ATOM 883 C CA . TYR A 1 112 ? -1.699 8.026 9.233 1.00 94.50 112 TYR A CA 1
ATOM 884 C C . TYR A 1 112 ? -2.081 9.511 9.113 1.00 94.50 112 TYR A C 1
ATOM 886 O O . TYR A 1 112 ? -1.314 10.365 9.547 1.00 94.50 112 TYR A O 1
ATOM 894 N N . ASN A 1 113 ? -3.286 9.827 8.631 1.00 94.50 113 ASN A N 1
ATOM 895 C CA . ASN A 1 113 ? -3.871 11.173 8.682 1.00 94.50 113 ASN A CA 1
ATOM 896 C C . ASN A 1 113 ? -4.493 11.528 10.055 1.00 94.50 113 ASN A C 1
ATOM 898 O O . ASN A 1 113 ? -5.193 12.532 10.175 1.00 94.50 113 ASN A O 1
ATOM 902 N N . GLY A 1 114 ? -4.283 10.710 11.093 1.00 92.69 114 GLY A N 1
ATOM 903 C CA . GLY A 1 114 ? -4.809 10.928 12.449 1.00 92.69 114 GLY A CA 1
ATOM 904 C C . GLY A 1 114 ? -6.240 10.422 12.672 1.00 92.69 114 GLY A C 1
ATOM 905 O O . GLY A 1 114 ? -6.758 10.485 13.784 1.00 92.69 114 GLY A O 1
ATOM 906 N N . GLY A 1 115 ? -6.886 9.867 11.646 1.00 94.88 115 GLY A N 1
ATOM 907 C CA . GLY A 1 115 ? -8.239 9.314 11.694 1.00 94.88 115 GLY A CA 1
ATOM 908 C C . GLY A 1 115 ? -8.291 7.847 12.126 1.00 94.88 115 GLY A C 1
ATOM 909 O O . GLY A 1 115 ? -8.983 7.057 11.484 1.00 94.88 115 GLY A O 1
ATOM 910 N N . ALA A 1 116 ? -7.573 7.459 13.186 1.00 95.12 116 ALA A N 1
ATOM 911 C CA . ALA A 1 116 ? -7.444 6.057 13.608 1.00 95.12 116 ALA A CA 1
ATOM 912 C C . ALA A 1 116 ? -8.800 5.377 13.899 1.00 95.12 116 ALA A C 1
ATOM 914 O O . ALA A 1 116 ? -9.029 4.253 13.461 1.00 95.12 116 ALA A O 1
ATOM 915 N N . THR A 1 117 ? -9.747 6.076 14.535 1.00 95.06 117 THR A N 1
ATOM 916 C CA . THR A 1 117 ? -11.109 5.556 14.764 1.00 95.06 117 THR A CA 1
ATOM 917 C C . THR A 1 117 ? -11.867 5.303 13.461 1.00 95.06 117 THR A C 1
ATOM 919 O O . THR A 1 117 ? -12.493 4.261 13.299 1.00 95.06 117 THR A O 1
ATOM 922 N N . ALA A 1 118 ? -11.775 6.218 12.492 1.00 95.56 118 ALA A N 1
ATOM 923 C CA . ALA A 1 118 ? -12.420 6.039 11.192 1.00 95.56 118 ALA A CA 1
ATOM 924 C C . ALA A 1 118 ? -11.785 4.889 10.392 1.00 95.56 118 ALA A C 1
ATOM 926 O O . ALA A 1 118 ? -12.487 4.161 9.691 1.00 95.56 118 ALA A O 1
ATOM 927 N N . ALA A 1 119 ? -10.465 4.715 10.503 1.00 96.31 119 ALA A N 1
ATOM 928 C CA . ALA A 1 119 ? -9.743 3.595 9.909 1.00 96.31 119 ALA A CA 1
ATOM 929 C C . ALA A 1 119 ? -10.181 2.247 10.501 1.00 96.31 119 ALA A C 1
ATOM 931 O O . ALA A 1 119 ? -10.428 1.299 9.754 1.00 96.31 119 ALA A O 1
ATOM 932 N N . TYR A 1 120 ? -10.324 2.184 11.828 1.00 95.38 12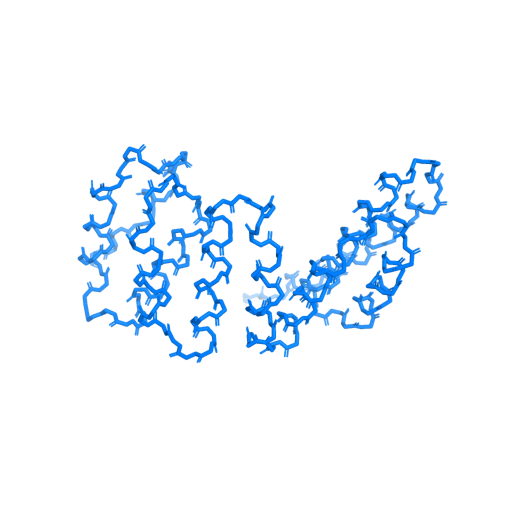0 TYR A N 1
ATOM 933 C CA . TYR A 1 120 ? -10.815 1.003 12.533 1.00 95.38 120 TYR A CA 1
ATOM 934 C C . TYR A 1 120 ? -12.213 0.610 12.072 1.00 95.38 120 TYR A C 1
ATOM 936 O O . TYR A 1 120 ? -12.426 -0.513 11.621 1.00 95.38 120 TYR A O 1
ATOM 944 N N . ASP A 1 121 ? -13.146 1.561 12.116 1.00 94.75 121 ASP A N 1
ATOM 945 C CA . ASP A 1 121 ? -14.531 1.355 11.706 1.00 94.75 121 ASP A CA 1
ATOM 946 C C . ASP A 1 121 ? -14.635 0.846 10.268 1.00 94.75 121 ASP A C 1
ATOM 948 O O . ASP A 1 121 ? -15.443 -0.037 9.978 1.00 94.75 121 ASP A O 1
ATOM 952 N N . LEU A 1 122 ? -13.811 1.393 9.372 1.00 95.06 122 LEU A N 1
ATOM 953 C CA . LEU A 1 122 ? -13.783 1.009 7.966 1.00 95.06 122 LEU A CA 1
ATOM 954 C C . LEU A 1 122 ? -13.378 -0.460 7.780 1.00 95.06 122 LEU A C 1
ATOM 956 O O . LEU A 1 122 ? -14.017 -1.173 7.008 1.00 95.06 122 LEU A O 1
ATOM 960 N N . LEU A 1 123 ? -12.342 -0.919 8.488 1.00 93.88 123 LEU A N 1
ATOM 961 C CA . LEU A 1 123 ? -11.893 -2.312 8.429 1.00 93.88 123 LEU A CA 1
ATOM 962 C C . LEU A 1 123 ? -12.838 -3.257 9.179 1.00 93.88 123 LEU A C 1
ATOM 964 O O . LEU A 1 123 ? -13.125 -4.342 8.684 1.00 93.88 123 LEU A O 1
ATOM 968 N N . ARG A 1 124 ? -13.356 -2.852 10.343 1.00 91.81 124 ARG A N 1
ATOM 969 C CA . ARG A 1 124 ? -14.235 -3.681 11.184 1.00 91.81 124 ARG A CA 1
ATOM 970 C C . ARG A 1 124 ? -15.587 -3.961 10.531 1.00 91.81 124 ARG A C 1
ATOM 972 O O . ARG A 1 124 ? -16.150 -5.033 10.747 1.00 91.81 124 ARG A O 1
ATOM 979 N N . LYS A 1 125 ? -16.108 -3.001 9.759 1.00 91.75 125 LYS A N 1
ATOM 980 C CA . LYS A 1 125 ? -17.388 -3.100 9.032 1.00 91.75 125 LYS A CA 1
ATOM 981 C C . LYS A 1 125 ? -17.244 -3.753 7.656 1.00 91.75 125 LYS A C 1
ATOM 983 O O . LYS A 1 125 ? -18.239 -3.872 6.944 1.00 91.75 125 LYS A O 1
ATOM 988 N N . TYR A 1 126 ? -16.032 -4.142 7.257 1.00 91.12 126 TYR A N 1
ATOM 989 C CA . TYR A 1 126 ? -15.823 -4.809 5.982 1.00 91.12 126 TYR A CA 1
ATOM 990 C C . TYR A 1 126 ? -16.539 -6.165 5.956 1.00 91.12 126 TYR A C 1
ATOM 992 O O . TYR A 1 126 ? -16.435 -6.968 6.880 1.00 91.12 126 TYR A O 1
ATOM 1000 N N . ASP A 1 127 ? -17.290 -6.404 4.884 1.00 87.56 127 ASP A N 1
ATOM 1001 C CA . ASP A 1 127 ? -18.191 -7.542 4.733 1.00 87.56 127 ASP A CA 1
ATOM 1002 C C . ASP A 1 127 ? -17.681 -8.610 3.744 1.00 87.56 127 ASP A C 1
ATOM 1004 O O . ASP A 1 127 ? -18.399 -9.548 3.391 1.00 87.56 127 ASP A O 1
ATOM 1008 N N . GLY A 1 128 ? -16.443 -8.503 3.279 1.00 86.25 128 GLY A N 1
ATOM 1009 C CA . GLY A 1 128 ? -15.827 -9.536 2.450 1.00 86.25 128 GLY A CA 1
ATOM 1010 C C . GLY A 1 128 ? -14.940 -10.479 3.256 1.00 86.25 128 GLY A C 1
ATOM 1011 O O . GLY A 1 128 ? -14.953 -10.495 4.488 1.00 86.25 128 GLY A O 1
ATOM 1012 N N . SER A 1 129 ? -14.135 -11.258 2.539 1.00 86.69 129 SER A N 1
ATOM 1013 C CA . SER A 1 129 ? -13.065 -12.052 3.138 1.00 86.69 129 SER A CA 1
ATOM 1014 C C . SER A 1 129 ? -11.873 -11.165 3.468 1.00 86.69 129 SER A C 1
ATOM 1016 O O . SER A 1 129 ? -11.442 -10.345 2.655 1.00 86.69 129 SER A O 1
ATOM 1018 N N . HIS A 1 130 ? -11.315 -11.348 4.657 1.00 85.06 130 HIS A N 1
ATOM 1019 C CA . HIS A 1 130 ? -10.138 -10.604 5.070 1.00 85.06 130 HIS A CA 1
ATOM 1020 C C . HIS A 1 130 ? -8.860 -11.302 4.612 1.00 85.06 130 HIS A C 1
ATOM 1022 O O . HIS A 1 130 ? -8.739 -12.524 4.676 1.00 85.06 130 HIS A O 1
ATOM 1028 N N . CYS A 1 131 ? -7.872 -10.505 4.207 1.00 84.31 131 CYS A N 1
ATOM 1029 C CA . CYS A 1 131 ? -6.508 -10.974 3.994 1.00 84.31 131 CYS A CA 1
ATOM 1030 C C . CYS A 1 131 ? -5.639 -10.670 5.222 1.00 84.31 131 CYS A C 1
ATOM 1032 O O . CYS A 1 131 ? -5.896 -9.709 5.958 1.00 84.31 131 CYS A O 1
ATOM 1034 N N . LYS A 1 132 ? -4.567 -11.445 5.418 1.00 85.25 132 LYS A N 1
ATOM 1035 C CA . LYS A 1 132 ? -3.631 -11.290 6.545 1.00 85.25 132 LYS A CA 1
ATOM 1036 C C . LYS A 1 132 ? -3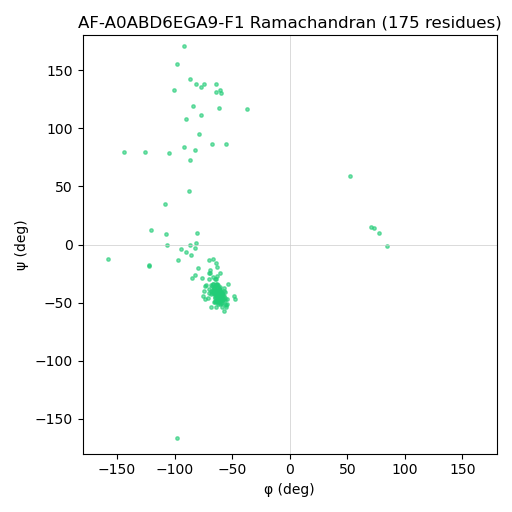.170 -9.836 6.782 1.00 85.25 132 LYS A C 1
ATOM 1038 O O . LYS A 1 132 ? -3.279 -9.390 7.923 1.00 85.25 132 LYS A O 1
ATOM 1043 N N . PRO A 1 133 ? -2.750 -9.053 5.762 1.00 89.31 133 PRO A N 1
ATOM 1044 C CA . PRO A 1 133 ? -2.381 -7.649 5.966 1.00 89.31 133 PRO A CA 1
ATOM 1045 C C . PRO A 1 133 ? -3.510 -6.787 6.542 1.00 89.31 133 PRO A C 1
ATOM 1047 O O . PRO A 1 133 ? -3.267 -5.988 7.441 1.00 89.31 133 PRO A O 1
ATOM 1050 N N . SER A 1 134 ? -4.747 -6.970 6.067 1.00 91.06 134 SER A N 1
ATOM 1051 C CA . SER A 1 134 ? -5.895 -6.191 6.554 1.00 91.06 134 SER A CA 1
ATOM 1052 C C . SER A 1 134 ? -6.198 -6.450 8.027 1.00 91.06 134 SER A C 1
ATOM 1054 O O . SER A 1 134 ? -6.544 -5.530 8.761 1.00 91.06 134 SER A O 1
ATOM 1056 N N . ILE A 1 135 ? -6.005 -7.692 8.472 1.00 90.69 135 ILE A N 1
ATOM 1057 C CA . ILE A 1 135 ? -6.234 -8.097 9.859 1.00 90.69 135 ILE A CA 1
ATOM 1058 C C . ILE A 1 135 ? -5.123 -7.554 10.736 1.00 90.69 135 ILE A C 1
ATOM 1060 O O . ILE A 1 135 ? -5.413 -6.965 11.768 1.00 90.69 135 ILE A O 1
ATOM 1064 N N . MET A 1 136 ? -3.862 -7.703 10.319 1.00 90.56 136 MET A N 1
ATOM 1065 C CA . MET A 1 136 ? -2.735 -7.131 11.056 1.00 90.56 136 MET A CA 1
ATOM 1066 C C . MET A 1 136 ? -2.934 -5.629 11.267 1.00 90.56 136 MET A C 1
ATOM 1068 O O . MET A 1 136 ? -2.846 -5.166 12.399 1.00 90.56 136 MET A O 1
ATOM 1072 N N . ASN A 1 137 ? -3.312 -4.898 10.216 1.00 94.00 137 ASN A N 1
ATOM 1073 C CA . ASN A 1 137 ? -3.598 -3.471 10.315 1.00 94.00 137 ASN A CA 1
ATOM 1074 C C . ASN A 1 137 ? -4.791 -3.174 11.233 1.00 94.00 137 ASN A C 1
ATOM 1076 O O . ASN A 1 137 ? -4.677 -2.299 12.085 1.00 94.00 137 ASN A O 1
ATOM 1080 N N . LEU A 1 138 ? -5.904 -3.910 11.117 1.00 93.44 138 LEU A N 1
ATOM 1081 C CA . LEU A 1 138 ? -7.054 -3.761 12.017 1.00 93.44 138 LEU A CA 1
ATOM 1082 C C . LEU A 1 138 ? -6.642 -3.940 13.483 1.00 93.44 138 LEU A C 1
ATOM 1084 O O . LEU A 1 138 ? -7.010 -3.124 14.323 1.00 93.44 138 LEU A O 1
ATOM 1088 N N . MET A 1 139 ? -5.853 -4.974 13.781 1.00 91.75 139 MET A N 1
ATOM 1089 C CA . MET A 1 139 ? -5.396 -5.272 15.139 1.00 91.75 139 MET A CA 1
ATOM 1090 C C . MET A 1 139 ? -4.436 -4.215 15.671 1.00 91.75 139 MET A C 1
ATOM 1092 O O . MET A 1 139 ? -4.574 -3.799 16.819 1.00 91.75 139 MET A O 1
ATOM 1096 N N . THR A 1 140 ? -3.507 -3.743 14.840 1.00 92.31 140 THR A N 1
ATOM 1097 C CA . THR A 1 140 ? -2.618 -2.636 15.198 1.00 92.31 140 THR A CA 1
ATOM 1098 C C . THR A 1 140 ? -3.407 -1.357 15.457 1.00 92.31 140 THR A C 1
ATOM 1100 O O . THR A 1 140 ? -3.140 -0.675 16.438 1.00 92.31 140 THR A O 1
ATOM 1103 N N . ILE A 1 141 ? -4.412 -1.041 14.636 1.00 94.19 141 ILE A N 1
ATOM 1104 C CA . ILE A 1 141 ? -5.276 0.121 14.871 1.00 94.19 141 ILE A CA 1
ATOM 1105 C C . ILE A 1 141 ? -6.071 -0.059 16.172 1.00 94.19 141 ILE A C 1
ATOM 1107 O O . ILE A 1 141 ? -6.173 0.886 16.950 1.00 94.19 141 ILE A O 1
ATOM 1111 N N . ALA A 1 142 ? -6.599 -1.258 16.441 1.00 92.62 142 ALA A N 1
ATOM 1112 C CA . ALA A 1 142 ? -7.332 -1.556 17.671 1.00 92.62 142 ALA A CA 1
ATOM 1113 C C . ALA A 1 142 ? -6.472 -1.313 18.919 1.00 92.62 142 ALA A C 1
ATOM 1115 O O . ALA A 1 142 ? -6.942 -0.694 19.870 1.00 92.62 142 ALA A O 1
ATOM 1116 N N . ASP A 1 143 ? -5.204 -1.735 18.890 1.00 91.31 143 ASP A N 1
ATOM 1117 C CA . ASP A 1 143 ? -4.241 -1.494 19.974 1.00 91.31 143 ASP A CA 1
ATOM 1118 C C . ASP A 1 143 ? -3.998 -0.002 20.246 1.00 91.31 143 ASP A C 1
ATOM 1120 O O . ASP A 1 143 ? -3.618 0.361 21.356 1.00 91.31 143 ASP A O 1
ATOM 1124 N N . LEU A 1 144 ? -4.224 0.868 19.257 1.00 90.44 144 LEU A N 1
ATOM 1125 C CA . LEU A 1 144 ? -4.047 2.312 19.406 1.00 90.44 144 LEU A CA 1
ATOM 1126 C C . LEU A 1 144 ? -5.275 3.019 19.990 1.00 90.44 144 LEU A C 1
ATOM 1128 O O . LEU A 1 144 ? -5.117 4.074 20.603 1.00 90.44 144 LEU A O 1
ATOM 1132 N N . ILE A 1 145 ? -6.486 2.498 19.764 1.00 91.69 145 ILE A N 1
ATOM 1133 C CA . ILE A 1 145 ? -7.725 3.252 20.033 1.00 91.69 145 ILE A CA 1
ATOM 1134 C C . ILE A 1 145 ? -8.692 2.578 21.008 1.00 91.69 145 ILE A C 1
ATOM 1136 O O . ILE A 1 145 ? -9.603 3.240 21.504 1.00 91.69 145 ILE A O 1
ATOM 1140 N N . VAL A 1 146 ? -8.551 1.275 21.257 1.00 88.31 146 VAL A N 1
ATOM 1141 C CA . VAL A 1 146 ? -9.478 0.503 22.092 1.00 88.31 146 VAL A CA 1
ATOM 1142 C C . VAL A 1 146 ? -8.877 0.311 23.480 1.00 88.31 146 VAL A C 1
ATOM 1144 O O . VAL A 1 146 ? -7.729 -0.096 23.617 1.00 88.31 146 VAL A O 1
ATOM 1147 N N . CYS A 1 147 ? -9.668 0.560 24.528 1.00 84.19 147 CYS A N 1
ATOM 1148 C CA . CYS A 1 147 ? -9.210 0.408 25.913 1.00 84.19 147 CYS A CA 1
ATOM 1149 C C . CYS A 1 147 ? -8.859 -1.044 26.288 1.00 84.19 147 CYS A C 1
ATOM 1151 O O . CYS A 1 147 ? -7.948 -1.261 27.079 1.00 84.19 147 CYS A O 1
ATOM 1153 N N . ASP A 1 148 ? -9.579 -2.024 25.735 1.00 88.56 148 ASP A N 1
ATOM 1154 C CA . ASP A 1 148 ? -9.321 -3.460 25.906 1.00 88.56 148 ASP A CA 1
ATOM 1155 C C . ASP A 1 148 ? -9.198 -4.129 24.530 1.00 88.56 148 ASP A C 1
ATOM 1157 O O . ASP A 1 148 ? -10.143 -4.720 23.995 1.00 88.56 148 ASP A O 1
ATOM 1161 N N . SER A 1 149 ? -8.024 -3.975 23.918 1.00 86.25 149 SER A N 1
ATOM 1162 C CA . SER A 1 149 ? -7.767 -4.489 22.573 1.00 86.25 149 SER A CA 1
ATOM 1163 C C . SER A 1 149 ? -7.767 -6.020 22.511 1.00 86.25 149 SER A C 1
ATOM 1165 O O . SER A 1 149 ? -8.123 -6.586 21.480 1.00 86.25 149 SER A O 1
ATOM 1167 N N . THR A 1 150 ? -7.434 -6.713 23.606 1.00 85.94 150 THR A N 1
ATOM 1168 C CA . THR A 1 150 ? -7.456 -8.183 23.684 1.00 85.94 150 THR A CA 1
ATOM 1169 C C . THR A 1 150 ? -8.872 -8.722 23.546 1.00 85.94 150 THR A C 1
ATOM 1171 O O . THR A 1 150 ? -9.114 -9.626 22.743 1.00 85.94 150 THR A O 1
ATOM 1174 N N . LYS A 1 151 ? -9.824 -8.158 24.295 1.00 87.75 151 LYS A N 1
ATOM 1175 C CA . LYS A 1 151 ? -11.228 -8.557 24.194 1.00 87.75 151 LYS A CA 1
ATOM 1176 C C . LYS A 1 151 ? -11.783 -8.303 22.795 1.00 87.75 151 LYS A C 1
ATOM 1178 O O . LYS A 1 151 ? -12.461 -9.170 22.245 1.00 87.75 151 LYS A O 1
ATOM 1183 N N . GLU A 1 152 ? -11.458 -7.155 22.208 1.00 87.62 152 GLU A N 1
ATOM 1184 C CA . GLU A 1 152 ? -11.916 -6.799 20.863 1.00 87.62 152 GLU A CA 1
ATOM 1185 C C . GLU A 1 152 ? -11.334 -7.729 19.789 1.00 87.62 152 GLU A C 1
ATOM 1187 O O . GLU A 1 152 ? -12.063 -8.202 18.919 1.00 87.62 152 GLU A O 1
ATOM 1192 N N . LYS A 1 153 ? -10.043 -8.073 19.891 1.00 86.31 153 LYS A N 1
ATOM 1193 C CA . LYS A 1 153 ? -9.388 -9.068 19.028 1.00 86.31 153 LYS A CA 1
ATOM 1194 C C . LYS A 1 153 ? -10.136 -10.399 19.062 1.00 86.31 153 LYS A C 1
ATOM 1196 O O . LYS A 1 153 ? -10.492 -10.929 18.012 1.00 86.31 153 LYS A O 1
ATOM 1201 N N . ILE A 1 154 ? -10.404 -10.922 20.261 1.00 85.62 154 ILE A N 1
ATOM 1202 C CA . ILE A 1 154 ? -11.120 -12.194 20.441 1.00 85.62 154 ILE A CA 1
ATOM 1203 C C . ILE A 1 154 ? -12.523 -12.121 19.829 1.00 85.62 154 ILE A C 1
ATOM 1205 O O . ILE A 1 154 ? -12.916 -13.041 19.108 1.00 85.62 154 ILE A O 1
ATOM 1209 N N . ALA A 1 155 ? -13.257 -11.032 20.071 1.00 87.69 155 ALA A N 1
ATOM 1210 C CA . ALA A 1 155 ? -14.585 -10.828 19.499 1.00 87.69 155 ALA A CA 1
ATOM 1211 C C . ALA A 1 155 ? -14.537 -10.825 17.964 1.00 87.69 155 ALA A C 1
ATOM 1213 O O . ALA A 1 155 ? -15.259 -11.583 17.325 1.00 87.69 155 ALA A O 1
ATOM 1214 N N . PHE A 1 156 ? -13.615 -10.065 17.364 1.00 87.62 156 PHE A N 1
ATOM 1215 C CA . PHE A 1 156 ? -13.454 -10.023 15.912 1.00 87.62 156 PHE A CA 1
ATOM 1216 C C . PHE A 1 156 ? -13.162 -11.401 15.304 1.00 87.62 156 PHE A C 1
ATOM 1218 O O . PHE A 1 156 ? -13.787 -11.764 14.306 1.00 87.62 156 PHE A O 1
ATOM 1225 N N . PHE A 1 157 ? -12.224 -12.160 15.884 1.00 85.94 157 PHE A N 1
ATOM 1226 C CA . PHE A 1 157 ? -11.873 -13.497 15.395 1.00 85.94 157 PHE A CA 1
ATOM 1227 C C . PHE A 1 157 ? -13.043 -14.475 15.513 1.00 85.94 157 PHE A C 1
ATOM 1229 O O . PHE A 1 157 ? -13.267 -15.264 14.599 1.00 85.94 157 PHE A O 1
ATOM 1236 N N . THR A 1 158 ? -13.798 -14.395 16.609 1.00 85.38 158 THR A N 1
ATOM 1237 C CA . THR A 1 158 ? -14.985 -15.231 16.825 1.00 85.38 158 THR A CA 1
ATOM 1238 C C . THR A 1 158 ? -16.068 -14.916 15.792 1.00 85.38 158 THR A C 1
ATOM 1240 O O . THR A 1 158 ? -16.615 -15.830 15.185 1.00 85.38 158 THR A O 1
ATOM 1243 N N . ASP A 1 159 ? -16.322 -13.631 15.534 1.00 86.06 159 ASP A N 1
ATOM 1244 C CA . ASP A 1 159 ? -17.362 -13.173 14.605 1.00 86.06 159 ASP A CA 1
ATOM 1245 C C . ASP A 1 159 ? -17.038 -13.451 13.129 1.00 86.06 159 ASP A C 1
ATOM 1247 O O . ASP A 1 159 ? -17.939 -13.482 12.292 1.00 86.06 159 ASP A O 1
ATOM 1251 N N . ASN A 1 160 ? -15.755 -13.586 12.778 1.00 84.00 160 ASN A N 1
ATOM 1252 C CA . ASN A 1 160 ? -15.312 -13.626 11.382 1.00 84.00 160 ASN A CA 1
ATOM 1253 C C . ASN A 1 160 ? -14.574 -14.908 11.000 1.00 84.00 160 ASN A C 1
ATOM 1255 O O . ASN A 1 160 ? -13.990 -14.934 9.922 1.00 84.00 160 ASN A O 1
ATOM 1259 N N . LEU A 1 161 ? -14.608 -15.960 11.823 1.00 80.75 161 LEU A N 1
ATOM 1260 C CA . LEU A 1 161 ? -13.827 -17.187 11.620 1.00 80.75 161 LEU A CA 1
ATOM 1261 C C . LEU A 1 161 ? -13.938 -17.751 10.189 1.00 80.75 161 LEU A C 1
ATOM 1263 O O . LEU A 1 161 ? -12.922 -18.042 9.564 1.00 80.75 161 LEU A O 1
ATOM 1267 N N . ASP A 1 162 ? -15.150 -17.791 9.632 1.00 78.81 162 ASP A N 1
ATOM 1268 C CA . ASP A 1 162 ? -15.428 -18.314 8.283 1.00 78.81 162 ASP A CA 1
ATOM 1269 C C . ASP A 1 162 ? -14.897 -17.424 7.139 1.00 78.81 162 ASP A C 1
ATOM 1271 O O . ASP A 1 162 ? -14.858 -17.830 5.978 1.00 78.81 162 ASP A O 1
ATOM 1275 N N . ARG A 1 163 ? -14.495 -16.186 7.445 1.00 77.12 163 ARG A N 1
ATOM 1276 C CA . ARG A 1 163 ? -14.057 -15.153 6.482 1.00 77.12 163 ARG A CA 1
ATOM 1277 C C . ARG A 1 163 ? -12.547 -14.928 6.507 1.00 77.12 163 ARG A C 1
ATOM 1279 O O . ARG A 1 163 ? -12.035 -14.086 5.764 1.00 77.12 163 ARG A O 1
ATOM 1286 N N . LEU A 1 164 ? -11.847 -15.661 7.366 1.00 73.81 164 LEU A N 1
ATOM 1287 C CA . LEU A 1 164 ? -10.404 -15.625 7.549 1.00 73.81 164 LEU A CA 1
ATOM 1288 C C . LEU A 1 164 ? -9.759 -16.675 6.645 1.00 73.81 164 LEU A C 1
ATOM 1290 O O . LEU A 1 164 ? -9.489 -17.797 7.064 1.00 73.81 164 LEU A O 1
ATOM 1294 N N . LEU A 1 165 ? -9.538 -16.310 5.381 1.00 62.88 165 LEU A N 1
ATOM 1295 C CA . LEU A 1 165 ? -8.887 -17.189 4.410 1.00 62.88 165 LEU A CA 1
ATOM 1296 C C . LEU A 1 165 ? -7.459 -17.522 4.879 1.00 62.88 165 LEU A C 1
ATOM 1298 O O . LEU A 1 165 ? -6.623 -16.631 5.005 1.00 62.88 165 LEU A O 1
ATOM 1302 N N . ASP A 1 166 ? -7.215 -18.809 5.134 1.00 61.47 166 ASP A N 1
ATOM 1303 C CA . ASP A 1 166 ? -5.911 -19.442 5.384 1.00 61.47 166 ASP A CA 1
ATOM 1304 C C . ASP A 1 166 ? -5.053 -18.780 6.487 1.00 61.47 166 ASP A C 1
ATOM 1306 O O . ASP A 1 166 ? -3.941 -18.291 6.283 1.00 61.47 166 ASP A O 1
ATOM 1310 N N . MET A 1 167 ? -5.612 -18.728 7.700 1.00 60.22 167 MET A N 1
ATOM 1311 C CA . MET A 1 167 ? -5.026 -18.059 8.871 1.00 60.22 167 MET A CA 1
ATOM 1312 C C . MET A 1 167 ? -4.520 -19.042 9.941 1.00 60.22 167 MET A C 1
ATOM 1314 O O . MET A 1 167 ? -4.579 -18.740 11.135 1.00 60.22 167 MET A O 1
ATOM 1318 N N . SER A 1 168 ? -3.991 -20.205 9.536 1.00 55.97 168 SER A N 1
ATOM 1319 C CA . SER A 1 168 ? -3.427 -21.212 10.458 1.00 55.97 168 SER A CA 1
ATOM 1320 C C . SER A 1 168 ? -2.360 -20.630 11.393 1.00 55.97 168 SER A C 1
ATOM 1322 O O . SER A 1 168 ? -2.284 -21.001 12.562 1.00 55.97 168 SER A O 1
ATOM 1324 N N . ASP A 1 169 ? -1.582 -19.661 10.906 1.00 56.12 169 ASP A N 1
ATOM 1325 C CA . ASP A 1 169 ? -0.459 -19.089 11.651 1.00 56.12 169 ASP A CA 1
ATOM 1326 C C . ASP A 1 169 ? -0.881 -18.005 12.650 1.00 56.12 169 ASP A C 1
ATOM 1328 O O . ASP A 1 169 ? -0.203 -17.789 13.652 1.00 56.12 169 ASP A O 1
ATOM 1332 N N . LEU A 1 170 ? -2.000 -17.308 12.432 1.00 52.62 170 LEU A N 1
ATOM 1333 C CA . LEU A 1 170 ? -2.418 -16.210 13.318 1.00 52.62 170 LEU A CA 1
ATOM 1334 C C . LEU A 1 170 ? -3.094 -16.699 14.602 1.00 52.62 170 LEU A C 1
ATOM 1336 O O . LEU A 1 170 ? -3.047 -15.999 15.609 1.00 52.62 170 LEU A O 1
ATOM 1340 N N . LEU A 1 171 ? -3.593 -17.938 14.609 1.00 51.72 171 LEU A N 1
ATOM 1341 C CA . LEU A 1 171 ? -3.999 -18.648 15.827 1.00 51.72 171 LEU A CA 1
ATOM 1342 C C . LEU A 1 171 ? -2.803 -18.975 16.746 1.00 51.72 171 LEU A C 1
ATOM 1344 O O . LEU A 1 171 ? -2.999 -19.323 17.909 1.00 51.72 171 LEU A O 1
ATOM 1348 N N . THR A 1 172 ? -1.564 -18.838 16.252 1.00 48.81 172 THR A N 1
ATOM 1349 C CA . THR A 1 172 ? -0.335 -19.052 17.037 1.00 48.81 172 THR A CA 1
ATOM 1350 C C . THR A 1 172 ? 0.241 -17.776 17.655 1.00 48.81 172 THR A C 1
ATOM 1352 O O . THR A 1 172 ? 1.192 -17.863 18.440 1.00 48.81 172 THR A O 1
ATOM 1355 N N . LEU A 1 173 ? -0.341 -16.597 17.375 1.00 46.94 173 LEU A N 1
ATOM 1356 C CA . LEU A 1 173 ? -0.049 -15.368 18.119 1.00 46.94 173 LEU A CA 1
ATOM 1357 C C . LEU A 1 173 ? -0.580 -15.542 19.540 1.00 46.94 173 LEU A C 1
ATOM 1359 O O . LEU A 1 173 ? -1.727 -15.235 19.852 1.00 46.94 173 LEU A O 1
ATOM 1363 N N . LYS A 1 174 ? 0.285 -16.132 20.369 1.00 41.00 174 LYS A N 1
ATOM 1364 C CA . LYS A 1 174 ? 0.068 -16.482 21.765 1.00 41.00 174 LYS A CA 1
ATOM 1365 C C . LYS A 1 174 ? -0.760 -15.412 22.456 1.00 41.00 174 LYS A C 1
ATOM 1367 O O . LYS A 1 174 ? -0.287 -14.296 22.674 1.00 41.00 174 LYS A O 1
ATOM 1372 N N . VAL A 1 175 ? -1.939 -15.836 22.896 1.00 39.12 175 VAL A N 1
ATOM 1373 C CA . VAL A 1 175 ? -2.612 -15.301 24.075 1.00 39.12 175 VAL A CA 1
ATOM 1374 C C . VAL A 1 175 ? -1.613 -15.433 25.226 1.00 39.12 175 VAL A C 1
ATOM 1376 O O . VAL A 1 175 ? -1.511 -16.470 25.883 1.00 39.12 175 VAL A O 1
ATOM 1379 N N . SER A 1 176 ? -0.758 -14.428 25.371 1.00 33.28 176 SER A N 1
ATOM 1380 C CA . SER A 1 176 ? 0.153 -14.325 26.498 1.00 33.28 176 SER A CA 1
ATOM 1381 C C . SER A 1 176 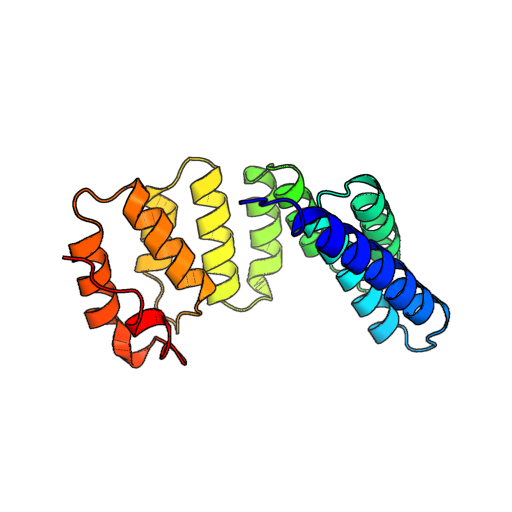? -0.708 -13.843 27.653 1.00 33.28 176 SER A C 1
ATOM 1383 O O . SER A 1 176 ? -1.282 -12.759 27.576 1.00 33.28 176 SER A O 1
ATOM 1385 N N . LYS A 1 177 ? -0.894 -14.740 28.625 1.00 34.19 177 LYS A N 1
ATOM 1386 C CA . LYS A 1 177 ? -1.573 -14.468 29.894 1.00 34.19 177 LYS A CA 1
ATOM 1387 C C . LYS A 1 177 ? -0.934 -13.300 30.629 1.00 34.19 177 LYS A C 1
ATOM 1389 O O . LYS A 1 177 ? 0.310 -13.184 30.542 1.00 34.19 177 LYS A O 1
#

Radius of gyration: 19.28 Å; Cα contacts (8 Å, |Δi|>4): 148; chains: 1; bounding box: 46×34×56 Å

Organism: NCBI:txid75299

Mean predicted aligned error: 7.93 Å

Nearest PDB structures (foldseek):
  4rg7-assembly1_B  TM=7.415E-01  e=2.773E-01  Homo sapiens
  4rg9-assembly1_B  TM=7.459E-01  e=3.363E-01  Homo sapiens
  9gaw-assembly1_J  TM=7.990E-01  e=4.490E-01  Homo sapiens
  6q6h-assembly1_P  TM=7.146E-01  e=3.204E-01  Homo sapiens
  4rg9-assembly1_A  TM=7.323E-01  e=5.995E-01  Homo sapiens

pLDDT: mean 85.76, std 14.9, range [33.28, 96.31]

Solvent-accessible surface area (backbone atoms only — not comparable to full-atom values): 10034 Å² total; per-residue (Å²): 136,87,91,82,65,66,69,68,50,53,56,50,53,48,54,51,48,53,54,54,50,50,52,50,36,72,71,51,89,48,66,70,60,28,51,52,41,44,53,49,53,24,51,52,22,54,76,70,66,38,61,71,57,21,55,50,32,49,54,55,46,69,71,41,91,88,52,62,61,47,60,53,50,23,53,51,23,50,75,72,67,37,29,70,61,16,49,58,30,41,58,71,46,45,82,77,50,60,67,58,62,43,50,37,54,46,23,51,26,32,33,76,67,71,35,40,68,61,16,36,52,55,57,72,68,55,87,67,63,51,49,70,69,48,50,53,50,40,53,56,42,33,62,75,74,43,97,58,36,67,62,51,51,53,51,52,52,68,77,38,54,94,33,49,67,89,51,79,69,65,76,63,64,67,86,74,129

Secondary structure (DSSP, 8-state):
-----HHHHHHHHHHHHHHHHHHHHHH---HHHHHHHHHHHHHHHHHTT-HHHHHHHHHHHHTSTT--HHHHHHHHHHHTT-HHHHHHHHHHHHTTS-HHHHHHHHHHHHHHTT-HHHHHHHHHT--SPBPHHHHHHHHHHHHHH-TTHHHHHHHHHHHHGGGBTT-TTGGGS----

Sequence (177 aa):
MQTVNGGHLEYFEYGTSMIIYNRIATVTNNEHFRTALKFLLFRIAMVMGDSRKMEHFAKEISLLPGSDQNLISFLMSVFHGNFSSAEEHLKEIAARGDKITNTNNTAVCKMYNGGATAAYDLLRKYDGSHCKPSIMNLMTIADLIVCDSTKEKIAFFTDNLDRLLDMSDLLTLKVSK